Protein AF-A0A1X7TY99-F1 (afdb_monomer)

Radius of gyration: 21.37 Å; Cα contacts (8 Å, |Δi|>4): 308; chains: 1; bounding box: 54×40×66 Å

Foldseek 3Di:
DDWDADPPDDVVVRPDPVRIGDDDDDDVVCCLVPNCCVVCVVVVVVLVCLAPVADDDPVDPDGHHDHDPFDEDAQVVQCSNQNHDRQVPDQQNDLFFRDGLVNQQVDLQLVVTHGCDVVNDVVPGDRGGQYDCCRLQQQHVLLQLVLLLVVVCVVVVLDHLVLLQVLLVPPPDDPVCPVVRADRDDPVNSPDPDSRGNGPCVCVCVSRVVSDDPPDLSVVLSVLSVVLSCLVPPPDDDDLVSLVVSSVSLRVSSVSVCVPRVDGDDVSSVSSSCVSPDD

Sequence (279 aa):
VFYYTLANIAPKLCSKLRAIQLFAIAKTSIILKYVADIVLKKFMEDFEVLEKEGLTLEIVSFVIRGTVVIASGDNLGSTYIGGYKAPSSAFRKCQHCIATADDMNKEFNSHSFIPRTQDTHDHHIRKGLAPDVMHDVLEGVTQYEVKELLKHLIGEKVITVDTLNGTIETFPYCYSDVQDKPTLISQTTLNSSDHSEKQKVRFLPIMIGHKISRSDPHWQNFLLLCTIIDVILAPVLSSSIMISYLAMLIEDHHTEFIKLYFCAITPKFHYMVTLSRMD

Structure (mmCIF, N/CA/C/O backbone):
data_AF-A0A1X7TY99-F1
#
_entry.id   AF-A0A1X7TY99-F1
#
loop_
_atom_site.group_PDB
_atom_site.id
_atom_site.type_symbol
_atom_site.label_atom_id
_atom_site.label_alt_id
_atom_site.label_comp_id
_atom_site.label_asym_id
_atom_site.label_entity_id
_atom_site.label_seq_id
_atom_site.pdbx_PDB_ins_code
_atom_site.Cartn_x
_atom_site.Cartn_y
_atom_site.Cartn_z
_atom_site.occupancy
_atom_site.B_iso_or_equiv
_atom_site.auth_seq_id
_atom_site.auth_comp_id
_atom_site.auth_asym_id
_atom_site.auth_atom_id
_atom_site.pdbx_PDB_model_num
ATOM 1 N N . VAL A 1 1 ? 8.573 -15.261 -8.643 1.00 86.88 1 VAL A N 1
ATOM 2 C CA . VAL A 1 1 ? 8.008 -15.481 -9.997 1.00 86.88 1 VAL A CA 1
ATOM 3 C C . VAL A 1 1 ? 7.861 -14.117 -10.636 1.00 86.88 1 VAL A C 1
ATOM 5 O O . VAL A 1 1 ? 7.599 -13.177 -9.900 1.00 86.88 1 VAL A O 1
ATOM 8 N N . PHE A 1 2 ? 8.073 -14.001 -11.941 1.00 87.56 2 PHE A N 1
ATOM 9 C CA . PHE A 1 2 ? 7.955 -12.743 -12.672 1.00 87.56 2 PHE A CA 1
ATOM 10 C C . PHE A 1 2 ? 6.757 -12.817 -13.612 1.00 87.56 2 PHE A C 1
ATOM 12 O O . PHE A 1 2 ? 6.581 -13.825 -14.303 1.00 87.56 2 PHE A O 1
ATOM 19 N N . TYR A 1 3 ? 5.967 -11.752 -13.645 1.00 90.56 3 TYR A N 1
ATOM 20 C CA . TYR A 1 3 ? 4.786 -11.623 -14.489 1.00 90.56 3 TYR A CA 1
ATOM 21 C C . TYR A 1 3 ? 4.846 -10.322 -15.285 1.00 90.56 3 TYR A C 1
ATOM 23 O O . TYR A 1 3 ? 5.551 -9.393 -14.892 1.00 90.56 3 TYR A O 1
ATOM 31 N N . TYR A 1 4 ? 4.087 -10.247 -16.375 1.00 88.50 4 TYR A N 1
ATOM 32 C CA . TYR A 1 4 ? 3.882 -9.008 -17.120 1.00 88.50 4 TYR A CA 1
ATOM 33 C C . TYR A 1 4 ? 2.427 -8.859 -17.569 1.00 88.50 4 TYR A C 1
ATOM 35 O O . TYR A 1 4 ? 1.709 -9.845 -17.743 1.00 88.50 4 TYR A O 1
ATOM 43 N N . THR A 1 5 ? 2.023 -7.611 -17.795 1.00 89.06 5 THR A N 1
ATOM 44 C CA . THR A 1 5 ? 0.709 -7.237 -18.327 1.00 89.06 5 THR A CA 1
ATOM 45 C C . THR A 1 5 ? 0.906 -6.154 -19.381 1.00 89.06 5 THR A C 1
ATOM 47 O O . THR A 1 5 ? 1.736 -5.262 -19.211 1.00 89.06 5 THR A O 1
ATOM 50 N N . LEU A 1 6 ? 0.138 -6.205 -20.469 1.00 88.19 6 LEU A N 1
ATOM 51 C CA . LEU A 1 6 ? 0.121 -5.133 -21.465 1.00 88.19 6 LEU A CA 1
ATOM 52 C C . LEU A 1 6 ? -0.724 -3.961 -20.953 1.00 88.19 6 LEU A C 1
ATOM 54 O O . LEU A 1 6 ? -1.930 -4.098 -20.757 1.00 88.19 6 LEU A O 1
ATOM 58 N N . ALA A 1 7 ? -0.087 -2.810 -20.733 1.00 83.62 7 ALA A N 1
ATOM 59 C CA . ALA A 1 7 ? -0.727 -1.650 -20.111 1.00 83.62 7 ALA A CA 1
ATOM 60 C C . ALA A 1 7 ? -1.613 -0.828 -21.069 1.00 83.62 7 ALA A C 1
ATOM 62 O O . ALA A 1 7 ? -2.511 -0.126 -20.616 1.00 83.62 7 ALA A O 1
ATOM 63 N N . ASN A 1 8 ? -1.413 -0.926 -22.389 1.00 81.69 8 ASN A N 1
ATOM 64 C CA . ASN A 1 8 ? -2.139 -0.142 -23.401 1.00 81.69 8 ASN A CA 1
ATOM 65 C C . ASN A 1 8 ? -3.515 -0.726 -23.788 1.00 81.69 8 ASN A C 1
ATOM 67 O O . ASN A 1 8 ? -4.027 -0.470 -24.878 1.00 81.69 8 ASN A O 1
ATOM 71 N N . ILE A 1 9 ? -4.113 -1.523 -22.904 1.00 80.56 9 ILE A N 1
ATOM 72 C CA . ILE A 1 9 ? -5.425 -2.146 -23.080 1.00 80.56 9 ILE A CA 1
ATOM 73 C C . ILE A 1 9 ? -6.375 -1.556 -22.028 1.00 80.56 9 ILE A C 1
ATOM 75 O O . ILE A 1 9 ? -5.952 -1.149 -20.950 1.00 80.56 9 ILE A O 1
ATOM 79 N N . ALA A 1 10 ? -7.677 -1.486 -22.332 1.00 77.00 10 ALA A N 1
ATOM 80 C CA . ALA A 1 10 ? -8.674 -0.942 -21.409 1.00 77.00 10 ALA A CA 1
ATOM 81 C C . ALA A 1 10 ? -8.538 -1.553 -19.989 1.00 77.00 10 ALA A C 1
ATOM 83 O O . ALA A 1 10 ? -8.547 -2.784 -19.882 1.00 77.00 10 ALA A O 1
ATOM 84 N N . PRO A 1 11 ? -8.515 -0.751 -18.900 1.00 71.81 11 PRO A N 1
ATOM 85 C CA . PRO A 1 11 ? -8.220 -1.230 -17.539 1.00 71.81 11 PRO A CA 1
ATOM 86 C C . PRO A 1 11 ? -9.074 -2.418 -17.075 1.00 71.81 11 PRO A C 1
ATOM 88 O O . PRO A 1 11 ? -8.579 -3.343 -16.436 1.00 71.81 11 PRO A O 1
ATOM 91 N N . LYS A 1 12 ? -10.349 -2.455 -17.491 1.00 73.62 12 LYS A N 1
ATOM 92 C CA . LYS A 1 12 ? -11.297 -3.560 -17.236 1.00 73.62 12 LYS A CA 1
ATOM 93 C C . LYS A 1 12 ? -10.845 -4.930 -17.768 1.00 73.62 12 LYS A C 1
ATOM 95 O O . LYS A 1 12 ? -11.404 -5.961 -17.395 1.00 73.62 12 LYS A O 1
ATOM 100 N N . LEU A 1 13 ? -9.916 -4.941 -18.720 1.00 72.94 13 LEU A N 1
ATOM 101 C CA . LEU A 1 13 ? -9.333 -6.147 -19.299 1.00 72.94 13 LEU A CA 1
ATOM 102 C C . LEU A 1 13 ? -8.024 -6.512 -18.596 1.00 72.94 13 LEU A C 1
ATOM 104 O O . LEU A 1 13 ? -7.790 -7.702 -18.401 1.00 72.94 13 LEU A O 1
ATOM 108 N N . CYS A 1 14 ? -7.243 -5.516 -18.172 1.00 71.12 14 CYS A N 1
ATOM 109 C CA . CYS A 1 14 ? -5.972 -5.684 -17.465 1.00 71.12 14 CYS A CA 1
ATOM 110 C C . CYS A 1 14 ? -6.140 -6.218 -16.035 1.00 71.12 14 CYS A C 1
ATOM 112 O O . CYS A 1 14 ? -5.263 -6.916 -15.543 1.00 71.12 14 CYS A O 1
ATOM 114 N N . SER A 1 15 ? -7.276 -5.949 -15.382 1.00 69.50 15 SER A N 1
ATOM 115 C CA . SER A 1 15 ? -7.547 -6.392 -14.005 1.00 69.50 15 SER A CA 1
ATOM 116 C C . SER A 1 15 ? -7.888 -7.882 -13.860 1.00 69.50 15 SER A C 1
ATOM 118 O O . SER A 1 15 ? -8.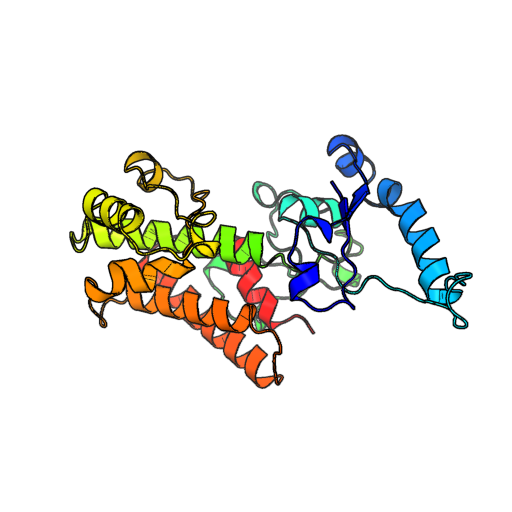057 -8.376 -12.747 1.00 69.50 15 SER A O 1
ATOM 120 N N . LYS A 1 16 ? -8.020 -8.624 -14.966 1.00 77.94 16 LYS A N 1
ATOM 121 C CA . LYS A 1 16 ? -8.340 -10.059 -14.934 1.00 77.94 16 LYS A CA 1
ATOM 122 C C . LYS A 1 16 ? -7.063 -10.890 -14.891 1.00 77.94 16 LYS A C 1
ATOM 124 O O . LYS A 1 16 ? -6.139 -10.615 -15.645 1.00 77.94 16 LYS A O 1
ATOM 129 N N . LEU A 1 17 ? -7.075 -12.004 -14.151 1.00 78.19 17 LEU A N 1
ATOM 130 C CA . LEU A 1 17 ? -5.949 -12.955 -14.091 1.00 78.19 17 LEU A CA 1
ATOM 131 C C . LEU A 1 17 ? -5.436 -13.377 -15.477 1.00 78.19 17 LEU A C 1
ATOM 133 O O . LEU A 1 17 ? -4.238 -13.492 -15.683 1.00 78.19 17 LEU A O 1
ATOM 137 N N . ARG A 1 18 ? -6.333 -13.528 -16.459 1.00 83.25 18 ARG A N 1
ATOM 138 C CA . ARG A 1 18 ? -5.976 -13.874 -17.846 1.00 83.25 18 ARG A CA 1
ATOM 139 C C . ARG A 1 18 ? -5.110 -12.836 -18.571 1.00 83.25 18 ARG A C 1
ATOM 141 O O . ARG A 1 18 ? -4.607 -13.141 -19.644 1.00 83.25 18 ARG A O 1
ATOM 148 N N . ALA A 1 19 ? -5.030 -11.606 -18.066 1.00 84.62 19 ALA A N 1
ATOM 149 C CA . ALA A 1 19 ? -4.199 -10.545 -18.626 1.00 84.62 19 ALA A CA 1
ATOM 150 C C . ALA A 1 19 ? -2.788 -10.525 -18.020 1.00 84.62 19 ALA A C 1
ATOM 152 O O . ALA A 1 19 ? -1.911 -9.877 -18.584 1.00 84.62 19 ALA A O 1
ATOM 153 N N . ILE A 1 20 ? -2.566 -11.270 -16.933 1.00 87.62 20 ILE A N 1
ATOM 154 C CA . ILE A 1 20 ? -1.273 -11.427 -16.271 1.00 87.62 20 ILE A CA 1
ATOM 155 C C . ILE A 1 20 ? -0.589 -12.653 -16.872 1.00 87.62 20 ILE A C 1
ATOM 157 O O . ILE A 1 20 ? -1.044 -13.784 -16.701 1.00 87.62 20 ILE A O 1
ATOM 161 N N . GLN A 1 21 ? 0.501 -12.428 -17.594 1.00 90.19 21 GLN A N 1
ATOM 162 C CA . GLN A 1 21 ? 1.249 -13.486 -18.258 1.00 90.19 21 GLN A CA 1
ATOM 163 C C . GLN A 1 21 ? 2.472 -13.866 -17.433 1.00 90.19 21 GLN A C 1
ATOM 165 O O . GLN A 1 21 ? 3.201 -13.005 -16.936 1.00 90.19 21 GLN A O 1
ATOM 170 N N . LEU A 1 22 ? 2.709 -15.170 -17.294 1.00 90.75 22 LEU A N 1
ATOM 171 C CA . LEU A 1 22 ? 3.932 -15.674 -16.684 1.00 90.75 22 LEU A CA 1
ATOM 172 C C . LEU A 1 22 ? 5.120 -15.324 -17.581 1.00 90.75 22 LEU A C 1
ATOM 174 O O . LEU A 1 22 ? 5.168 -15.732 -18.738 1.00 90.75 22 LEU A O 1
ATOM 178 N N . PHE A 1 23 ? 6.080 -14.595 -17.020 1.00 87.06 23 PHE A N 1
ATOM 179 C CA . PHE A 1 23 ? 7.318 -14.252 -17.702 1.00 87.06 23 PHE A CA 1
ATOM 180 C C . PHE A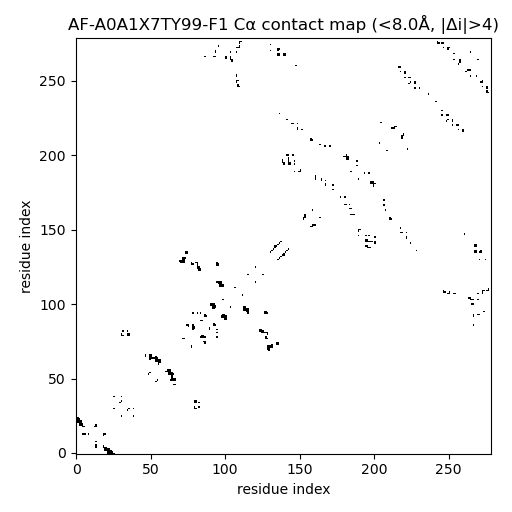 1 23 ? 8.425 -15.267 -17.387 1.00 87.06 23 PHE A C 1
ATOM 182 O O . PHE A 1 23 ? 8.973 -15.903 -18.283 1.00 87.06 23 PHE A O 1
ATOM 189 N N . ALA A 1 24 ? 8.747 -15.438 -16.102 1.00 87.62 24 ALA A N 1
ATOM 190 C CA . ALA A 1 24 ? 9.853 -16.289 -15.676 1.00 87.62 24 ALA A CA 1
ATOM 191 C C . ALA A 1 24 ? 9.650 -16.861 -14.269 1.00 87.62 24 ALA A C 1
ATOM 193 O O . ALA A 1 24 ? 9.040 -16.246 -13.388 1.00 87.62 24 ALA A O 1
ATOM 194 N N . ILE A 1 25 ? 10.238 -18.033 -14.029 1.00 89.50 25 ILE A N 1
ATOM 195 C CA . ILE A 1 25 ? 10.313 -18.661 -12.708 1.00 89.50 25 ILE A CA 1
ATOM 196 C C . ILE A 1 25 ? 11.784 -18.851 -12.355 1.00 89.50 25 ILE A C 1
ATOM 198 O O . ILE A 1 25 ? 12.523 -19.527 -13.062 1.00 89.50 25 ILE A O 1
ATOM 202 N N . ALA A 1 26 ? 12.198 -18.287 -11.224 1.00 87.25 26 ALA A N 1
ATOM 203 C CA . ALA A 1 26 ? 13.524 -18.489 -10.663 1.00 87.25 26 ALA A CA 1
ATOM 204 C C . ALA A 1 26 ? 13.409 -18.832 -9.179 1.00 87.25 26 ALA A C 1
ATOM 206 O O . ALA A 1 26 ? 12.541 -18.313 -8.473 1.00 87.25 26 ALA A O 1
ATOM 207 N N . LYS A 1 27 ? 14.302 -19.704 -8.701 1.00 88.00 27 LYS A N 1
ATOM 208 C CA . LYS A 1 27 ? 14.424 -19.989 -7.269 1.00 88.00 27 LYS A CA 1
ATOM 209 C C . LYS A 1 27 ? 15.011 -18.770 -6.563 1.00 88.00 27 LYS A C 1
ATOM 211 O O . LYS A 1 27 ? 15.988 -18.200 -7.044 1.00 88.00 27 LYS A O 1
ATOM 216 N N . THR A 1 28 ? 14.494 -18.436 -5.383 1.00 84.88 28 THR A N 1
ATOM 217 C CA . THR A 1 28 ? 15.011 -17.332 -4.556 1.00 84.88 28 THR A CA 1
ATOM 218 C C . THR A 1 28 ? 16.512 -17.466 -4.292 1.00 84.88 28 THR A C 1
ATOM 220 O O . THR A 1 28 ? 17.226 -16.474 -4.326 1.00 84.88 28 THR A O 1
ATOM 223 N N . SER A 1 29 ? 17.028 -18.689 -4.130 1.00 86.62 29 SER A N 1
ATOM 224 C CA . SER A 1 29 ? 18.467 -18.936 -3.963 1.00 86.62 29 SER A CA 1
ATOM 225 C C . SER A 1 29 ? 19.317 -18.507 -5.165 1.00 86.62 29 SER A C 1
ATOM 227 O O . SER A 1 29 ? 20.453 -18.082 -4.980 1.00 86.62 29 SER A O 1
ATOM 229 N N . ILE A 1 30 ? 18.780 -18.588 -6.386 1.00 84.88 30 ILE A N 1
ATOM 230 C CA . ILE A 1 30 ? 19.455 -18.117 -7.604 1.00 84.88 30 ILE A CA 1
ATOM 231 C C . ILE A 1 30 ? 19.435 -16.588 -7.638 1.00 84.88 30 ILE A C 1
ATOM 233 O O . ILE A 1 30 ? 20.478 -15.983 -7.867 1.00 84.88 30 ILE A O 1
ATOM 237 N N . ILE A 1 31 ? 18.285 -15.975 -7.337 1.00 82.69 31 ILE A N 1
ATOM 238 C CA . ILE A 1 31 ? 18.135 -14.512 -7.280 1.00 82.69 31 ILE A CA 1
ATOM 239 C C . ILE A 1 31 ? 19.065 -13.902 -6.229 1.00 82.69 31 ILE A C 1
ATOM 241 O O . ILE A 1 31 ? 19.748 -12.932 -6.512 1.00 82.69 31 ILE A O 1
ATOM 245 N N . LEU A 1 32 ? 19.161 -14.491 -5.037 1.00 79.94 32 LEU A N 1
ATOM 246 C CA . LEU A 1 32 ? 20.052 -13.988 -3.988 1.00 79.94 32 LEU A CA 1
ATOM 247 C C . LEU A 1 32 ? 21.538 -14.158 -4.335 1.00 79.94 32 LEU A C 1
ATOM 249 O O . LEU A 1 32 ? 22.359 -13.362 -3.893 1.00 79.94 32 LEU A O 1
ATOM 253 N N . LYS A 1 33 ? 21.895 -15.192 -5.109 1.00 81.25 33 LYS A N 1
ATOM 254 C CA . LYS A 1 33 ? 23.289 -15.477 -5.476 1.00 81.25 33 LYS A CA 1
ATOM 255 C C . LYS A 1 33 ? 23.789 -14.622 -6.639 1.00 81.25 33 LYS A C 1
ATOM 257 O O . LYS A 1 33 ? 24.952 -14.238 -6.648 1.00 81.25 33 LYS A O 1
ATOM 262 N N . TYR A 1 34 ? 22.937 -14.383 -7.629 1.00 76.62 34 TYR A N 1
ATOM 263 C CA . TYR A 1 34 ? 23.321 -13.757 -8.896 1.00 76.62 34 TYR A CA 1
ATOM 264 C C . TYR A 1 34 ? 22.626 -12.418 -9.155 1.00 76.62 34 TYR A C 1
ATOM 266 O O . TYR A 1 34 ? 22.807 -11.842 -10.227 1.00 76.62 34 TYR A O 1
ATOM 274 N N . VAL A 1 35 ? 21.830 -11.941 -8.190 1.00 72.31 35 VAL A N 1
ATOM 275 C CA . VAL A 1 35 ? 20.869 -10.842 -8.364 1.00 72.31 35 VAL A CA 1
ATOM 276 C C . VAL A 1 35 ? 19.848 -11.201 -9.464 1.00 72.31 35 VAL A C 1
ATOM 278 O O . VAL A 1 35 ? 19.926 -12.248 -10.117 1.00 72.31 35 VAL A O 1
ATOM 281 N N . ALA A 1 36 ? 18.819 -10.378 -9.659 1.00 73.25 36 ALA A N 1
ATOM 282 C CA . ALA A 1 36 ? 17.856 -10.578 -10.742 1.00 73.25 36 ALA A CA 1
ATOM 283 C C . ALA A 1 36 ? 18.494 -10.463 -12.145 1.00 73.25 36 ALA A C 1
ATOM 285 O O . ALA A 1 36 ? 17.920 -10.950 -13.115 1.00 73.25 36 ALA A O 1
ATOM 286 N N . ASP A 1 37 ? 19.694 -9.887 -12.250 1.00 75.81 37 ASP A N 1
ATOM 287 C CA . ASP A 1 37 ? 20.375 -9.566 -13.505 1.00 75.81 37 ASP A CA 1
ATOM 288 C C . ASP A 1 37 ? 20.554 -10.768 -14.427 1.00 75.81 37 ASP A C 1
ATOM 290 O O . ASP A 1 37 ? 20.197 -10.683 -15.594 1.00 75.81 37 ASP A O 1
ATOM 294 N N . ILE A 1 38 ? 21.051 -11.907 -13.931 1.00 79.56 38 ILE A N 1
ATOM 295 C CA . ILE A 1 38 ? 21.258 -13.087 -14.790 1.00 79.56 38 ILE A CA 1
ATOM 296 C C . ILE A 1 38 ? 19.925 -13.640 -15.301 1.00 79.56 38 ILE A C 1
ATOM 298 O O . ILE A 1 38 ? 19.831 -14.068 -16.449 1.00 79.56 38 ILE A O 1
ATOM 302 N N . VAL A 1 39 ? 18.891 -13.615 -14.458 1.00 80.25 39 VAL A N 1
ATOM 303 C CA . VAL A 1 39 ? 17.559 -14.127 -14.808 1.00 80.25 39 VAL A CA 1
ATOM 304 C C . VAL A 1 39 ? 16.871 -13.214 -15.822 1.00 80.25 39 VAL A C 1
ATOM 306 O O . VAL A 1 39 ? 16.194 -13.704 -16.721 1.00 80.25 39 VAL A O 1
ATOM 309 N N . LEU A 1 40 ? 17.064 -11.900 -15.698 1.00 83.31 40 LEU A N 1
ATOM 310 C CA . LEU A 1 40 ? 16.424 -10.894 -16.543 1.00 83.31 40 LEU A CA 1
ATOM 311 C C . LEU A 1 40 ? 17.283 -10.469 -17.741 1.00 83.31 40 LEU A C 1
ATOM 313 O O . LEU A 1 40 ? 16.780 -9.772 -18.612 1.00 83.31 40 LEU A O 1
ATOM 317 N N . LYS A 1 41 ? 18.551 -10.886 -17.834 1.00 86.38 41 LYS A N 1
ATOM 318 C CA . LYS A 1 41 ? 19.482 -10.426 -18.879 1.00 86.38 41 LYS A CA 1
ATOM 319 C C . LYS A 1 41 ? 18.914 -10.615 -20.280 1.00 86.38 41 LYS A C 1
ATOM 321 O O . LYS A 1 41 ? 18.783 -9.649 -21.021 1.00 86.38 41 LYS A O 1
ATOM 326 N N . LYS A 1 42 ? 18.537 -11.853 -20.613 1.00 85.12 42 LYS A N 1
ATOM 327 C CA . LYS A 1 42 ? 18.029 -12.191 -21.948 1.00 85.12 42 LYS A CA 1
ATOM 328 C C . LYS A 1 42 ? 16.765 -11.400 -22.296 1.00 85.12 42 LYS A C 1
ATOM 330 O O . LYS A 1 42 ? 16.570 -11.003 -23.434 1.00 85.12 42 LYS A O 1
ATOM 335 N N . PHE A 1 43 ? 15.945 -11.129 -21.290 1.00 84.69 43 PHE A N 1
ATOM 336 C CA . PHE A 1 43 ? 14.741 -10.326 -21.431 1.00 84.69 43 PHE A CA 1
ATOM 337 C C . PHE A 1 43 ? 15.024 -8.856 -21.690 1.00 84.69 43 PHE A C 1
ATOM 339 O O . PHE A 1 43 ? 14.389 -8.274 -22.559 1.00 84.69 43 PHE A O 1
ATOM 346 N N . MET A 1 44 ? 15.982 -8.266 -20.972 1.00 86.56 44 MET A N 1
ATOM 347 C CA . MET A 1 44 ? 16.387 -6.884 -21.219 1.00 86.56 44 MET A CA 1
ATOM 348 C C . MET A 1 44 ? 16.973 -6.723 -22.628 1.00 86.56 44 MET A C 1
ATOM 350 O O . MET A 1 44 ? 16.693 -5.724 -23.278 1.00 86.56 44 MET A O 1
ATOM 354 N N . GLU A 1 45 ? 17.714 -7.722 -23.121 1.00 90.06 45 GLU A N 1
ATOM 355 C CA . GLU A 1 45 ? 18.210 -7.755 -24.506 1.00 90.06 45 GLU A CA 1
ATOM 356 C C . GLU A 1 45 ? 17.056 -7.797 -25.525 1.00 90.06 45 GLU A C 1
ATOM 358 O O . GLU A 1 45 ? 17.054 -7.035 -26.488 1.00 90.06 45 GLU A O 1
ATOM 363 N N . ASP A 1 46 ? 16.047 -8.647 -25.306 1.00 88.94 46 ASP A N 1
ATOM 364 C CA . ASP A 1 46 ? 14.884 -8.731 -26.200 1.00 88.94 46 ASP A CA 1
ATOM 365 C C . ASP A 1 46 ? 14.026 -7.447 -26.148 1.00 88.94 46 ASP A C 1
ATOM 367 O O . ASP A 1 46 ? 13.491 -7.008 -27.170 1.00 88.94 46 ASP A O 1
ATOM 371 N N . PHE A 1 47 ? 13.928 -6.798 -24.981 1.00 88.94 47 PHE A N 1
ATOM 372 C CA . PHE A 1 47 ? 13.261 -5.501 -24.828 1.00 88.94 47 PHE A CA 1
ATOM 373 C C . PHE A 1 47 ? 13.987 -4.380 -25.565 1.00 88.94 47 PHE A C 1
ATOM 375 O O . PHE A 1 47 ? 13.337 -3.539 -26.180 1.00 88.94 47 PHE A O 1
ATOM 382 N N . GLU A 1 48 ? 15.319 -4.383 -25.564 1.00 91.56 48 GLU A N 1
ATOM 383 C CA . GLU A 1 48 ? 16.107 -3.395 -26.299 1.00 91.56 48 GLU A CA 1
ATOM 384 C C . GLU A 1 48 ? 15.817 -3.454 -27.810 1.00 91.56 48 GLU A C 1
ATOM 386 O O . GLU A 1 48 ? 15.677 -2.412 -28.458 1.00 91.56 48 GLU A O 1
ATOM 391 N N . VAL A 1 49 ? 15.630 -4.661 -28.360 1.00 92.69 49 VAL A N 1
ATOM 392 C CA . VAL A 1 49 ? 15.180 -4.859 -29.749 1.00 92.69 49 VAL A CA 1
ATOM 393 C C . VAL A 1 49 ? 13.750 -4.346 -29.934 1.0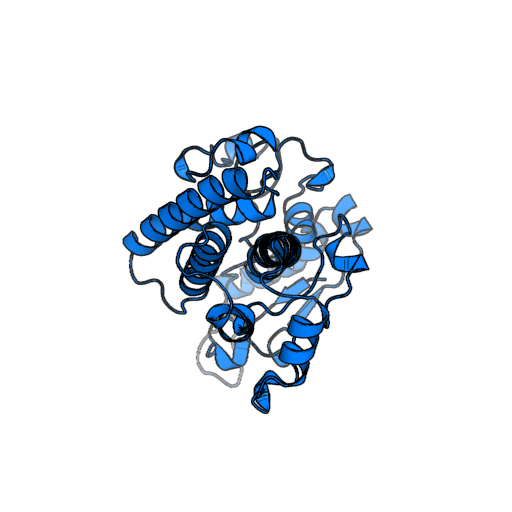0 92.69 49 VAL A C 1
ATOM 395 O O . VAL A 1 49 ? 13.478 -3.602 -30.878 1.00 92.69 49 VAL A O 1
ATOM 398 N N . LEU A 1 50 ? 12.831 -4.683 -29.024 1.00 92.19 50 LEU A N 1
ATOM 399 C CA . LEU A 1 50 ? 11.434 -4.234 -29.086 1.00 92.19 50 LEU A CA 1
ATOM 400 C C . LEU A 1 50 ? 11.289 -2.699 -29.022 1.00 92.19 50 LEU A C 1
ATOM 402 O O . LEU A 1 50 ? 10.404 -2.136 -29.671 1.00 92.19 50 LEU A O 1
ATOM 406 N N . GLU A 1 51 ? 12.151 -2.017 -28.268 1.00 93.00 51 GLU A N 1
ATOM 407 C CA . GLU A 1 51 ? 12.167 -0.556 -28.137 1.00 93.00 51 GLU A CA 1
ATOM 408 C C . GLU A 1 51 ? 12.773 0.131 -29.371 1.00 93.00 51 GLU A C 1
ATOM 410 O O . GLU A 1 51 ? 12.210 1.102 -29.901 1.00 93.00 51 GLU A O 1
ATOM 415 N N . LYS A 1 52 ? 13.925 -0.363 -29.845 1.00 92.94 52 LYS A N 1
ATOM 416 C CA . LYS A 1 52 ? 14.714 0.285 -30.906 1.00 92.94 52 LYS A CA 1
ATOM 417 C C . LYS A 1 52 ? 14.262 -0.091 -32.309 1.00 92.94 52 LYS A C 1
ATOM 419 O O . LYS A 1 52 ? 14.113 0.796 -33.155 1.00 92.94 52 LYS A O 1
ATOM 424 N N . GLU A 1 53 ? 14.056 -1.377 -32.552 1.00 93.38 53 GLU A N 1
ATOM 425 C CA . GLU A 1 53 ? 13.722 -1.933 -33.865 1.00 93.38 53 GLU A CA 1
ATOM 426 C C . GLU A 1 53 ? 12.209 -2.138 -33.989 1.00 93.38 53 GLU A C 1
ATOM 428 O O . GLU A 1 53 ? 11.599 -1.670 -34.953 1.00 93.38 53 GLU A O 1
ATOM 433 N N . GLY A 1 54 ? 11.591 -2.724 -32.960 1.00 90.94 54 GLY A N 1
ATOM 434 C CA . GLY A 1 54 ? 10.181 -3.107 -32.945 1.00 90.94 54 GLY A CA 1
ATOM 435 C C . GLY A 1 54 ? 9.905 -4.441 -33.647 1.00 90.94 54 GLY A C 1
ATOM 436 O O . GLY A 1 54 ? 10.798 -5.102 -34.168 1.00 90.94 54 GLY A O 1
ATOM 437 N N . LEU A 1 55 ? 8.640 -4.856 -33.649 1.00 89.75 55 LEU A N 1
ATOM 438 C CA . LEU A 1 55 ? 8.158 -6.100 -34.244 1.00 89.75 55 LEU A CA 1
ATOM 439 C C . LEU A 1 55 ? 7.234 -5.806 -35.424 1.00 89.75 55 LEU A C 1
ATOM 441 O O . LEU A 1 55 ? 6.291 -5.020 -35.309 1.00 89.75 55 LEU A O 1
ATOM 445 N N . THR A 1 56 ? 7.470 -6.484 -36.546 1.00 88.75 56 THR A N 1
ATOM 446 C CA . THR A 1 56 ? 6.539 -6.504 -37.681 1.00 88.75 56 THR A CA 1
ATOM 447 C C . THR A 1 56 ? 5.689 -7.762 -37.575 1.00 88.75 56 THR A C 1
ATOM 449 O O . THR A 1 56 ? 6.227 -8.866 -37.560 1.00 88.75 56 THR A O 1
ATOM 452 N N . LEU A 1 57 ? 4.371 -7.606 -37.479 1.00 86.94 57 LEU A N 1
ATOM 453 C CA . LEU A 1 57 ? 3.442 -8.735 -37.499 1.00 86.94 57 LEU A CA 1
ATOM 454 C C . LEU A 1 57 ? 2.802 -8.827 -38.881 1.00 86.94 57 LEU A C 1
ATOM 456 O O . LEU A 1 57 ? 2.410 -7.810 -39.438 1.00 86.94 57 LEU A O 1
ATOM 460 N N . GLU A 1 58 ? 2.600 -10.038 -39.393 1.00 86.06 58 GLU A N 1
ATOM 461 C CA . GLU A 1 58 ? 1.976 -10.262 -40.711 1.00 86.06 58 GLU A CA 1
ATOM 462 C C . GLU A 1 58 ? 0.556 -9.674 -40.826 1.00 86.06 58 GLU A C 1
ATOM 464 O O . GLU A 1 58 ? 0.057 -9.419 -41.917 1.00 86.06 58 GLU A O 1
ATOM 469 N N . ILE A 1 59 ? -0.094 -9.448 -39.683 1.00 88.44 59 ILE A N 1
ATOM 470 C CA . ILE A 1 59 ? -1.498 -9.043 -39.563 1.00 88.44 59 ILE A CA 1
ATOM 471 C C . ILE A 1 59 ? -1.670 -7.514 -39.534 1.00 88.44 59 ILE A C 1
ATOM 473 O O . ILE A 1 59 ? -2.791 -7.021 -39.658 1.00 88.44 59 ILE A O 1
ATOM 477 N N . VAL A 1 60 ? -0.591 -6.745 -39.343 1.00 82.69 60 VAL A N 1
ATOM 478 C CA . VAL A 1 60 ? -0.644 -5.275 -39.295 1.00 82.69 60 VAL A CA 1
ATOM 479 C C . VAL A 1 60 ? 0.440 -4.650 -40.166 1.00 82.69 60 VAL A C 1
ATOM 481 O O . VAL A 1 60 ? 1.572 -5.107 -40.215 1.00 82.69 60 VAL A O 1
ATOM 484 N N . SER A 1 61 ? 0.106 -3.550 -40.840 1.00 85.81 61 SER A N 1
ATOM 485 C CA . SER A 1 61 ? 1.016 -2.859 -41.763 1.00 85.81 61 SER A CA 1
ATOM 486 C C . SER A 1 61 ? 1.998 -1.899 -41.079 1.00 85.81 61 SER A C 1
ATOM 488 O O . SER A 1 61 ? 2.651 -1.112 -41.761 1.00 85.81 61 SER A O 1
ATOM 490 N N . PHE A 1 62 ? 2.066 -1.892 -39.745 1.00 87.00 62 PHE A N 1
ATOM 491 C CA . PHE A 1 62 ? 2.913 -0.985 -38.972 1.00 87.00 62 PHE A CA 1
ATOM 492 C C . PHE A 1 62 ? 3.792 -1.750 -37.981 1.00 87.00 62 PHE A C 1
ATOM 494 O O . PHE A 1 62 ? 3.423 -2.815 -37.489 1.00 87.00 62 PHE A O 1
ATOM 501 N N . VAL A 1 63 ? 4.959 -1.176 -37.681 1.00 90.19 63 VAL A N 1
ATOM 502 C CA . VAL A 1 63 ? 5.906 -1.721 -36.703 1.00 90.19 63 VAL A CA 1
ATOM 503 C C . VAL A 1 63 ? 5.404 -1.432 -35.293 1.00 90.19 63 VAL A C 1
ATOM 505 O O . VAL A 1 63 ? 5.125 -0.282 -34.946 1.00 90.19 63 VAL A O 1
ATOM 508 N N . ILE A 1 64 ? 5.315 -2.472 -34.469 1.00 90.25 64 ILE A N 1
ATOM 509 C CA . ILE A 1 64 ? 4.921 -2.370 -33.066 1.00 90.25 64 ILE A CA 1
ATOM 510 C C . ILE A 1 64 ? 6.171 -2.210 -32.212 1.00 90.25 64 ILE A C 1
ATOM 512 O O . ILE A 1 64 ? 7.091 -3.016 -32.287 1.00 90.25 64 ILE A O 1
ATOM 516 N N . ARG A 1 65 ? 6.178 -1.195 -31.354 1.00 91.44 65 ARG A N 1
ATOM 517 C CA . ARG A 1 65 ? 7.207 -1.002 -30.330 1.00 91.44 65 ARG A CA 1
ATOM 518 C C . ARG A 1 65 ? 6.579 -1.108 -28.954 1.00 91.44 65 ARG A C 1
ATOM 520 O O . ARG A 1 65 ? 5.384 -0.865 -28.786 1.00 91.44 65 ARG A O 1
ATOM 527 N N . GLY A 1 66 ? 7.391 -1.460 -27.974 1.00 89.31 66 GLY A N 1
ATOM 528 C CA . GLY A 1 66 ? 6.976 -1.586 -26.586 1.00 89.31 66 GLY A CA 1
ATOM 529 C C . GLY A 1 66 ? 8.138 -1.272 -25.665 1.00 89.31 66 GLY A C 1
ATOM 530 O O . GLY A 1 66 ? 9.286 -1.427 -26.051 1.00 89.31 66 GLY A O 1
ATOM 531 N N . THR A 1 67 ? 7.818 -0.820 -24.461 1.00 89.00 67 THR A N 1
ATOM 532 C CA . THR A 1 67 ? 8.778 -0.513 -23.400 1.00 89.00 67 THR A CA 1
ATOM 533 C C . THR A 1 67 ? 8.181 -0.930 -22.059 1.00 89.00 67 THR A C 1
ATOM 535 O O . THR A 1 67 ? 6.966 -1.140 -21.947 1.00 89.00 67 THR A O 1
ATOM 538 N N . VAL A 1 68 ? 9.024 -1.067 -21.038 1.00 86.69 68 VAL A N 1
ATOM 539 C CA . VAL A 1 68 ? 8.572 -1.287 -19.663 1.00 86.69 68 VAL A CA 1
ATOM 540 C C . VAL A 1 68 ? 8.196 0.058 -19.054 1.00 86.69 68 VAL A C 1
ATOM 542 O O . VAL A 1 68 ? 9.054 0.888 -18.782 1.00 86.69 68 VAL A O 1
ATOM 545 N N . VAL A 1 69 ? 6.901 0.260 -18.812 1.00 85.06 69 VAL A N 1
ATOM 546 C CA . VAL A 1 69 ? 6.400 1.505 -18.206 1.00 85.06 69 VAL A CA 1
ATOM 547 C C . VAL A 1 69 ? 6.581 1.489 -16.686 1.00 85.06 69 VAL A C 1
ATOM 549 O O . VAL A 1 69 ? 7.004 2.481 -16.106 1.00 85.06 69 VAL A O 1
ATOM 552 N N . ILE A 1 70 ? 6.278 0.360 -16.035 1.00 84.06 70 ILE A N 1
ATOM 553 C CA . ILE A 1 70 ? 6.394 0.184 -14.581 1.00 84.06 70 ILE A CA 1
ATOM 554 C C . ILE A 1 70 ? 6.888 -1.234 -14.287 1.00 84.06 70 ILE A C 1
ATOM 556 O O . ILE A 1 70 ? 6.410 -2.204 -14.877 1.00 84.06 70 ILE A O 1
ATOM 560 N N . ALA A 1 71 ? 7.800 -1.346 -13.325 1.00 85.06 71 ALA A N 1
ATOM 561 C CA . ALA A 1 71 ? 8.125 -2.592 -12.648 1.00 85.06 71 ALA A CA 1
ATOM 562 C C . ALA A 1 71 ? 7.807 -2.431 -11.157 1.00 85.06 71 ALA A C 1
ATOM 564 O O . ALA A 1 71 ? 8.232 -1.462 -10.528 1.00 85.06 71 ALA A O 1
ATOM 565 N N . SER A 1 72 ? 7.048 -3.377 -10.613 1.00 86.06 72 SER A N 1
ATOM 566 C CA . SER A 1 72 ? 6.626 -3.412 -9.214 1.00 86.06 72 SER A CA 1
ATOM 567 C C . SER A 1 72 ? 6.680 -4.851 -8.708 1.00 86.06 72 SER A C 1
ATOM 569 O O . SER A 1 72 ? 6.694 -5.803 -9.496 1.00 86.06 72 SER A O 1
ATOM 571 N N . GLY A 1 73 ? 6.751 -5.007 -7.396 1.00 85.25 73 GLY A N 1
ATOM 572 C CA . GLY A 1 73 ? 6.741 -6.296 -6.734 1.00 85.25 73 GLY A CA 1
ATOM 573 C C . GLY A 1 73 ? 6.466 -6.136 -5.250 1.00 85.25 73 GLY A C 1
ATOM 574 O O . GLY A 1 73 ? 6.637 -5.053 -4.685 1.00 85.25 73 GLY A O 1
ATOM 575 N N . ASP A 1 74 ? 6.106 -7.244 -4.612 1.00 84.88 74 ASP A N 1
ATOM 576 C CA . ASP A 1 74 ? 5.957 -7.300 -3.165 1.00 84.88 74 ASP A CA 1
ATOM 577 C C . ASP A 1 74 ? 7.249 -6.872 -2.442 1.00 84.88 74 ASP A C 1
ATOM 579 O O . ASP A 1 74 ? 8.340 -6.805 -3.018 1.00 84.88 74 ASP A O 1
ATOM 583 N N . ASN A 1 75 ? 7.144 -6.597 -1.142 1.00 79.31 75 ASN A N 1
ATOM 584 C CA . ASN A 1 75 ? 8.258 -6.044 -0.367 1.00 79.31 75 ASN A CA 1
ATOM 585 C C . ASN A 1 75 ? 9.556 -6.845 -0.491 1.00 79.31 75 ASN A C 1
ATOM 587 O O . ASN A 1 75 ? 10.635 -6.259 -0.602 1.00 79.31 75 ASN A O 1
ATOM 591 N N . LEU A 1 76 ? 9.473 -8.177 -0.482 1.00 82.69 76 LEU A N 1
ATOM 592 C CA . LEU A 1 76 ? 10.651 -9.031 -0.619 1.00 82.69 76 LEU A CA 1
ATOM 593 C C . LEU A 1 76 ? 11.145 -9.093 -2.065 1.00 82.69 76 LEU A C 1
ATOM 595 O O . LEU A 1 76 ? 12.350 -8.977 -2.284 1.00 82.69 76 LEU A O 1
ATOM 599 N N . GLY A 1 77 ? 10.254 -9.229 -3.047 1.00 82.88 77 GLY A N 1
ATOM 600 C CA . GLY A 1 77 ? 10.598 -9.238 -4.465 1.00 82.88 77 GLY A CA 1
ATOM 601 C C . GLY A 1 77 ? 11.295 -7.954 -4.897 1.00 82.88 77 GLY A C 1
ATOM 602 O O . GLY A 1 77 ? 12.381 -8.020 -5.475 1.00 82.88 77 GLY A O 1
ATOM 603 N N . SER A 1 78 ? 10.737 -6.798 -4.539 1.00 82.75 78 SER A N 1
ATOM 604 C CA . SER A 1 78 ? 11.320 -5.477 -4.813 1.00 82.75 78 SER A CA 1
ATOM 605 C C . SER A 1 78 ? 12.682 -5.299 -4.147 1.00 82.75 78 SER A C 1
ATOM 607 O O . SER A 1 78 ? 13.645 -4.890 -4.797 1.00 82.75 78 SER A O 1
ATOM 609 N N . THR A 1 79 ? 12.805 -5.725 -2.886 1.00 80.75 79 THR A N 1
ATOM 610 C CA . THR A 1 79 ? 14.079 -5.735 -2.153 1.00 80.75 79 THR A CA 1
ATOM 611 C C . THR A 1 79 ? 15.129 -6.587 -2.871 1.00 80.75 79 THR A C 1
ATOM 613 O O . THR A 1 79 ? 16.246 -6.127 -3.092 1.00 80.75 79 THR A O 1
ATOM 616 N N . TYR A 1 80 ? 14.791 -7.820 -3.260 1.00 80.75 80 TYR A N 1
ATOM 617 C CA . TYR A 1 80 ? 15.736 -8.748 -3.889 1.00 80.75 80 TYR A CA 1
ATOM 618 C C . TYR A 1 80 ? 16.143 -8.319 -5.296 1.00 80.75 80 TYR A C 1
ATOM 620 O O . TYR A 1 80 ? 17.309 -8.465 -5.660 1.00 80.75 80 TYR A O 1
ATOM 628 N N . ILE A 1 81 ? 15.212 -7.764 -6.076 1.00 79.44 81 ILE A N 1
ATOM 629 C CA . ILE A 1 81 ? 15.510 -7.194 -7.397 1.00 79.44 81 ILE A CA 1
ATOM 630 C C . ILE A 1 81 ? 16.427 -5.975 -7.253 1.00 79.44 81 ILE A C 1
ATOM 632 O O . ILE A 1 81 ? 17.389 -5.841 -8.006 1.00 79.44 81 ILE A O 1
ATOM 636 N N . GLY A 1 82 ? 16.179 -5.131 -6.250 1.00 76.25 82 GLY A N 1
ATOM 637 C CA . GLY A 1 82 ? 17.027 -3.988 -5.913 1.00 76.25 82 GLY A CA 1
ATOM 638 C C . GLY A 1 82 ? 18.325 -4.347 -5.180 1.00 76.25 82 GLY A C 1
ATOM 639 O O . GLY A 1 82 ? 19.084 -3.447 -4.849 1.00 76.25 82 GLY A O 1
ATOM 640 N N . GLY A 1 83 ? 18.590 -5.631 -4.902 1.00 76.69 83 GLY A N 1
ATOM 641 C CA . GLY A 1 83 ? 19.781 -6.099 -4.180 1.00 76.69 83 GLY A CA 1
ATOM 642 C C . GLY A 1 83 ? 19.846 -5.711 -2.696 1.00 76.69 83 GLY A C 1
ATOM 643 O O . GLY A 1 83 ? 20.881 -5.874 -2.051 1.00 76.69 83 GLY A O 1
ATOM 644 N N . TYR A 1 84 ? 18.752 -5.216 -2.127 1.00 78.62 84 TYR A N 1
ATOM 645 C CA . TYR A 1 84 ? 18.683 -4.794 -0.735 1.00 78.62 84 TYR A CA 1
ATOM 646 C C . TYR A 1 84 ? 18.616 -5.993 0.230 1.00 78.62 84 TYR A C 1
ATOM 648 O O . TYR A 1 84 ? 18.260 -7.119 -0.124 1.00 78.62 84 TYR A O 1
ATOM 656 N N . LYS A 1 85 ? 18.942 -5.749 1.506 1.00 81.38 85 LYS A N 1
ATOM 657 C CA . LYS A 1 85 ? 18.660 -6.705 2.590 1.00 81.38 85 LYS A CA 1
ATOM 658 C C . LYS A 1 85 ? 17.163 -6.718 2.884 1.00 81.38 85 LYS A C 1
ATOM 660 O O . LYS A 1 85 ? 16.525 -5.673 2.828 1.00 81.38 85 LYS A O 1
ATOM 665 N N . ALA A 1 86 ? 16.639 -7.874 3.297 1.00 80.44 86 ALA A N 1
ATOM 666 C CA . ALA A 1 86 ? 15.259 -7.990 3.766 1.00 80.44 86 ALA A CA 1
ATOM 667 C C . ALA A 1 86 ? 14.929 -6.899 4.812 1.00 80.44 86 ALA A C 1
ATOM 669 O O . ALA A 1 86 ? 15.766 -6.644 5.689 1.00 80.44 86 ALA A O 1
ATOM 670 N N . PRO A 1 87 ? 13.726 -6.288 4.777 1.00 77.88 87 PRO A N 1
ATOM 671 C CA . PRO A 1 87 ? 13.380 -5.165 5.653 1.00 77.88 87 PRO A CA 1
ATOM 672 C C . PRO A 1 87 ? 13.578 -5.448 7.146 1.00 77.88 87 PRO A C 1
ATOM 674 O O . PRO A 1 87 ? 13.976 -4.561 7.899 1.00 77.88 87 PRO A O 1
ATOM 677 N N . SER A 1 88 ? 13.367 -6.690 7.589 1.00 78.88 88 SER A N 1
ATOM 678 C CA . SER A 1 88 ? 13.594 -7.10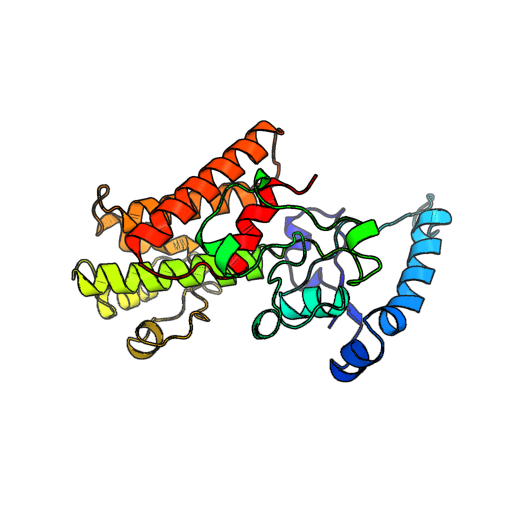5 8.979 1.00 78.88 88 SER A CA 1
ATOM 679 C C . SER A 1 88 ? 15.052 -6.927 9.421 1.00 78.88 88 SER A C 1
ATOM 681 O O . SER A 1 88 ? 15.299 -6.482 10.539 1.00 78.88 88 SER A O 1
ATOM 683 N N . SER A 1 89 ? 16.017 -7.182 8.536 1.00 82.62 89 SER A N 1
ATOM 684 C CA . SER A 1 89 ? 17.459 -7.149 8.827 1.00 82.62 89 SER A CA 1
ATOM 685 C C . SER A 1 89 ? 18.169 -5.879 8.343 1.00 82.62 89 SER A C 1
ATOM 687 O O . SER A 1 89 ? 19.358 -5.698 8.609 1.00 82.62 89 SER A O 1
ATOM 689 N N . ALA A 1 90 ? 17.484 -5.009 7.600 1.00 85.38 90 ALA A N 1
ATOM 690 C CA . ALA A 1 90 ? 18.064 -3.780 7.069 1.00 85.38 90 ALA A CA 1
ATOM 691 C C . ALA A 1 90 ? 18.080 -2.655 8.120 1.00 85.38 90 ALA A C 1
ATOM 693 O O . ALA A 1 90 ? 17.115 -2.485 8.863 1.00 85.38 90 ALA A O 1
ATOM 694 N N . PHE A 1 91 ? 19.155 -1.860 8.172 1.00 86.75 91 PHE A N 1
ATOM 695 C CA . PHE A 1 91 ? 19.195 -0.639 8.993 1.00 86.75 91 PHE A CA 1
ATOM 696 C C . PHE A 1 91 ? 18.365 0.482 8.355 1.00 86.75 91 PHE A C 1
ATOM 698 O O . PHE A 1 91 ? 17.508 1.081 9.001 1.00 86.75 91 PHE A O 1
ATOM 705 N N . ARG A 1 92 ? 18.579 0.712 7.053 1.00 88.25 92 ARG A N 1
ATOM 706 C CA . ARG A 1 92 ? 17.732 1.575 6.226 1.00 88.25 92 ARG A CA 1
ATOM 707 C C . ARG A 1 92 ? 16.581 0.740 5.686 1.00 88.25 92 ARG A C 1
ATOM 709 O O . ARG A 1 92 ? 16.828 -0.224 4.964 1.00 88.25 92 ARG A O 1
ATOM 716 N N . LYS A 1 93 ? 15.353 1.067 6.083 1.00 87.19 93 LYS A N 1
ATOM 717 C CA . LYS A 1 93 ? 14.175 0.220 5.834 1.00 87.19 93 LYS A CA 1
ATOM 718 C C . LYS A 1 93 ? 13.537 0.469 4.466 1.00 87.19 93 LYS A C 1
ATOM 720 O O . LYS A 1 93 ? 12.861 -0.417 3.963 1.00 87.19 93 LYS A O 1
ATOM 725 N N . CYS A 1 94 ? 13.763 1.646 3.881 1.00 86.44 94 CYS A N 1
ATOM 726 C CA . CYS A 1 94 ? 13.166 2.062 2.614 1.00 86.44 94 CYS A CA 1
ATOM 727 C C . CYS A 1 94 ? 14.123 1.867 1.428 1.00 86.44 94 CYS A C 1
ATOM 729 O O . CYS A 1 94 ? 15.328 2.127 1.530 1.00 86.44 94 CYS A O 1
ATOM 731 N N . GLN A 1 95 ? 13.566 1.469 0.283 1.00 82.25 95 GLN A N 1
ATOM 732 C CA . GLN A 1 95 ? 14.269 1.363 -1.002 1.00 82.25 95 GLN A CA 1
ATOM 733 C C . GLN A 1 95 ? 14.301 2.677 -1.810 1.00 82.25 95 GLN A C 1
ATOM 735 O O . GLN A 1 95 ? 15.022 2.765 -2.798 1.00 82.25 95 GLN A O 1
ATOM 740 N N . HIS A 1 96 ? 13.554 3.705 -1.392 1.00 82.50 96 HIS A N 1
ATOM 741 C CA . HIS A 1 96 ? 13.472 5.007 -2.076 1.00 82.50 96 HIS A CA 1
ATOM 742 C C . HIS A 1 96 ? 14.246 6.119 -1.353 1.00 82.50 96 HIS A C 1
ATOM 744 O O . HIS A 1 96 ? 14.736 7.054 -1.984 1.00 82.50 96 HIS A O 1
ATOM 750 N N . CYS A 1 97 ? 14.411 6.007 -0.035 1.00 87.19 97 CYS A N 1
ATOM 751 C CA . CYS A 1 97 ? 15.104 6.991 0.794 1.00 87.19 97 CYS A CA 1
ATOM 752 C C . CYS A 1 97 ? 16.054 6.313 1.793 1.00 87.19 97 CYS A C 1
ATOM 754 O O . CYS A 1 97 ? 16.087 5.084 1.920 1.00 87.19 97 CYS A O 1
ATOM 756 N N . ILE A 1 98 ? 16.831 7.116 2.518 1.00 88.31 98 ILE A N 1
ATOM 757 C CA . ILE A 1 98 ? 17.758 6.634 3.553 1.00 88.31 98 ILE A CA 1
ATOM 758 C C . ILE A 1 98 ? 17.134 6.596 4.959 1.00 88.31 98 ILE A C 1
ATOM 760 O O . ILE A 1 98 ? 17.862 6.653 5.943 1.00 88.31 98 ILE A O 1
ATOM 764 N N . ALA A 1 99 ? 15.812 6.478 5.092 1.00 90.31 99 ALA A N 1
ATOM 765 C CA . ALA A 1 99 ? 15.151 6.417 6.398 1.00 90.31 99 ALA A CA 1
ATOM 766 C C . ALA A 1 99 ? 15.479 5.127 7.178 1.00 90.31 99 ALA A C 1
ATOM 768 O O . ALA A 1 99 ? 15.469 4.011 6.636 1.00 90.31 99 ALA A O 1
ATOM 769 N N . THR A 1 100 ? 15.759 5.282 8.470 1.00 92.62 100 THR A N 1
ATOM 770 C CA . THR A 1 100 ? 15.735 4.215 9.480 1.00 92.62 100 THR A CA 1
ATOM 771 C C . THR A 1 100 ? 14.316 3.976 9.992 1.00 92.62 100 THR A C 1
ATOM 773 O O . THR A 1 100 ? 13.401 4.738 9.704 1.00 92.62 100 THR A O 1
ATOM 776 N N . ALA A 1 101 ? 14.138 2.931 10.804 1.00 91.12 101 ALA A N 1
ATOM 777 C CA . ALA A 1 101 ? 12.887 2.737 11.533 1.00 91.12 101 ALA A CA 1
ATOM 778 C C . ALA A 1 101 ? 12.566 3.908 12.483 1.00 91.12 101 ALA A C 1
ATOM 780 O O . ALA A 1 101 ? 11.398 4.226 12.653 1.00 91.12 101 ALA A O 1
ATOM 781 N N . ASP A 1 102 ? 13.572 4.557 13.076 1.00 92.75 102 ASP A N 1
ATOM 782 C CA . ASP A 1 102 ? 13.359 5.694 13.981 1.00 92.75 102 ASP A CA 1
ATOM 783 C C . ASP A 1 102 ? 12.874 6.933 13.217 1.00 92.75 102 ASP A C 1
ATOM 785 O O . ASP A 1 102 ? 11.877 7.537 13.604 1.00 92.75 102 ASP A O 1
ATOM 789 N N . ASP A 1 103 ? 13.500 7.235 12.073 1.00 93.94 103 ASP A N 1
ATOM 790 C CA . ASP A 1 103 ? 13.081 8.339 11.197 1.00 93.94 103 ASP A CA 1
ATOM 791 C C . ASP A 1 103 ? 11.613 8.165 10.766 1.00 93.94 103 ASP A C 1
ATOM 793 O O . ASP A 1 103 ? 10.815 9.093 10.856 1.00 93.94 103 ASP A O 1
ATOM 797 N N . MET A 1 104 ? 11.235 6.940 10.372 1.00 93.00 104 MET A N 1
ATOM 798 C CA . MET A 1 104 ? 9.868 6.601 9.951 1.00 93.00 104 MET A CA 1
ATOM 799 C C . MET A 1 104 ? 8.817 6.758 11.050 1.00 93.00 104 MET A C 1
ATOM 801 O O . MET A 1 104 ? 7.641 6.837 10.728 1.00 93.00 104 MET A O 1
ATOM 805 N N . ASN A 1 105 ? 9.204 6.746 12.326 1.00 92.75 105 ASN A N 1
ATOM 806 C CA . ASN A 1 105 ? 8.272 6.900 13.445 1.00 92.75 105 ASN A CA 1
ATOM 807 C C . ASN A 1 105 ? 8.155 8.353 13.928 1.00 92.75 105 ASN A C 1
ATOM 809 O O . ASN A 1 105 ? 7.327 8.634 14.792 1.00 92.75 105 ASN A O 1
ATOM 813 N N . LYS A 1 106 ? 8.984 9.263 13.407 1.00 92.44 106 LYS A N 1
ATOM 814 C CA . LYS A 1 1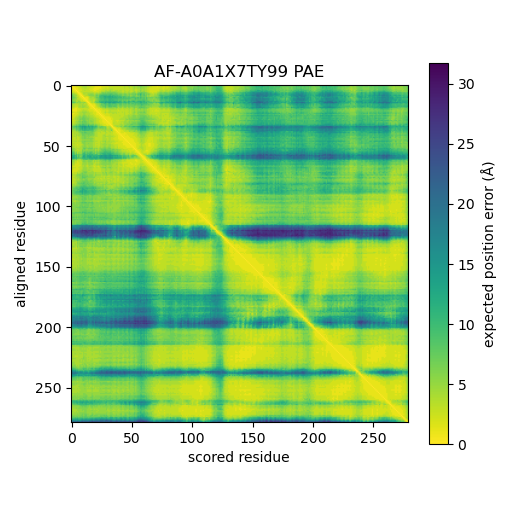06 ? 9.056 10.665 13.850 1.00 92.44 106 LYS A CA 1
ATOM 815 C C . LYS A 1 106 ? 8.650 11.666 12.781 1.00 92.44 106 LYS A C 1
ATOM 817 O O . LYS A 1 106 ? 8.312 12.791 13.123 1.00 92.44 106 LYS A O 1
ATOM 822 N N . GLU A 1 107 ? 8.727 11.270 11.519 1.00 94.06 107 GLU A N 1
ATOM 823 C CA . GLU A 1 107 ? 8.503 12.141 10.378 1.00 94.06 107 GLU A CA 1
ATOM 824 C C . GLU A 1 107 ? 7.589 11.453 9.361 1.00 94.06 107 GLU A C 1
ATOM 826 O O . GLU A 1 107 ? 7.766 10.272 9.044 1.00 94.06 107 GLU A O 1
ATOM 831 N N . PHE A 1 108 ? 6.623 12.202 8.836 1.00 94.19 108 PHE A N 1
ATOM 832 C CA . PHE A 1 108 ? 5.639 11.728 7.854 1.00 94.19 108 PHE A CA 1
ATOM 833 C C . PHE A 1 108 ? 5.554 12.643 6.639 1.00 94.19 108 PHE A C 1
ATOM 835 O O . PHE A 1 108 ? 4.962 12.257 5.630 1.00 94.19 108 PHE A O 1
ATOM 842 N N . ASN A 1 109 ? 6.198 13.811 6.686 1.00 91.00 109 ASN A N 1
ATOM 843 C CA . ASN A 1 109 ? 6.337 14.643 5.518 1.00 91.00 109 ASN A CA 1
ATOM 844 C C . ASN A 1 109 ? 7.321 13.996 4.549 1.00 91.00 109 ASN A C 1
ATOM 846 O O . ASN A 1 109 ? 8.498 13.764 4.844 1.00 91.00 109 ASN A O 1
ATOM 850 N N . SER A 1 110 ? 6.838 13.728 3.342 1.00 86.56 110 SER A N 1
ATOM 851 C CA . SER A 1 110 ? 7.641 13.058 2.334 1.00 86.56 110 SER A CA 1
ATOM 852 C C . SER A 1 110 ? 8.921 13.828 2.004 1.00 86.56 110 SER A C 1
ATOM 854 O O . SER A 1 110 ? 9.947 13.181 1.796 1.00 86.56 110 SER A O 1
ATOM 856 N N . HIS A 1 111 ? 8.914 15.166 2.013 1.00 87.88 111 HIS A N 1
ATOM 857 C CA . HIS A 1 111 ? 10.050 16.023 1.644 1.00 87.88 111 HIS A CA 1
ATOM 858 C C . HIS A 1 111 ? 11.180 16.032 2.676 1.00 87.88 111 HIS A C 1
ATOM 860 O O . HIS A 1 111 ? 12.323 16.302 2.308 1.00 87.88 111 HIS A O 1
ATOM 866 N N . SER A 1 112 ? 10.897 15.671 3.928 1.00 90.19 112 SER A N 1
ATOM 867 C CA . SER A 1 112 ? 11.903 15.570 4.991 1.00 90.19 112 SER A CA 1
ATOM 868 C C . SER A 1 112 ? 12.865 14.394 4.797 1.00 90.19 112 SER A C 1
ATOM 870 O O . SER A 1 112 ? 13.949 14.358 5.380 1.00 90.19 112 SER A O 1
ATOM 872 N N . PHE A 1 113 ? 12.506 13.422 3.953 1.00 89.56 113 PHE A N 1
ATOM 873 C CA . PHE A 1 113 ? 13.349 12.265 3.681 1.00 89.56 113 PHE A CA 1
ATOM 874 C C . PHE A 1 113 ? 14.356 12.530 2.564 1.00 89.56 113 PHE A C 1
ATOM 876 O O . PHE A 1 113 ? 14.028 13.039 1.492 1.00 89.56 113 PHE A O 1
ATOM 883 N N . ILE A 1 114 ? 15.597 12.100 2.783 1.00 88.56 114 ILE A N 1
ATOM 884 C CA . ILE A 1 114 ? 16.651 12.198 1.773 1.00 88.56 114 ILE A CA 1
ATOM 885 C C . ILE A 1 114 ? 16.495 11.026 0.786 1.00 88.56 114 ILE A C 1
ATOM 887 O O . ILE A 1 114 ? 16.603 9.862 1.205 1.00 88.56 114 ILE A O 1
ATOM 891 N N . PRO A 1 115 ? 16.225 11.293 -0.508 1.00 84.94 115 PRO A N 1
ATOM 892 C CA . PRO A 1 115 ? 16.097 10.247 -1.513 1.00 84.94 115 PRO A CA 1
ATOM 893 C C . PRO A 1 115 ? 17.447 9.572 -1.761 1.00 84.94 115 PRO A C 1
ATOM 895 O O . PRO A 1 115 ? 18.509 10.174 -1.595 1.00 84.94 115 PRO A O 1
ATOM 898 N N . ARG A 1 116 ? 17.417 8.310 -2.188 1.00 79.19 116 ARG A N 1
ATOM 899 C CA . ARG A 1 116 ? 18.629 7.621 -2.649 1.00 79.19 116 ARG A CA 1
ATOM 900 C C . ARG A 1 116 ? 19.045 8.197 -4.007 1.00 79.19 116 ARG A C 1
ATOM 902 O O . ARG A 1 116 ? 18.258 8.171 -4.949 1.00 79.19 116 ARG A O 1
ATOM 909 N N . THR A 1 117 ? 20.267 8.711 -4.114 1.00 69.62 117 THR A N 1
ATOM 910 C CA . THR A 1 117 ? 20.854 9.210 -5.376 1.00 69.62 117 THR A CA 1
ATOM 911 C C . THR A 1 117 ? 21.744 8.149 -6.002 1.00 69.62 117 THR A C 1
ATOM 913 O O . THR A 1 117 ? 22.258 7.320 -5.264 1.00 69.62 117 THR A O 1
ATOM 916 N N . GLN A 1 118 ? 21.981 8.200 -7.319 1.00 59.56 118 GLN A N 1
ATOM 917 C CA . GLN A 1 118 ? 22.893 7.277 -8.016 1.00 59.56 118 GLN A CA 1
ATOM 918 C C . GLN A 1 118 ? 24.315 7.274 -7.399 1.00 59.56 118 GLN A C 1
ATOM 920 O O . GLN A 1 118 ? 24.898 6.216 -7.188 1.00 59.56 118 GLN A O 1
ATOM 925 N N . ASP A 1 119 ? 24.809 8.432 -6.948 1.00 55.09 119 ASP A N 1
ATOM 926 C CA . ASP A 1 119 ? 26.125 8.548 -6.294 1.00 55.09 119 ASP A CA 1
ATOM 927 C C . ASP A 1 119 ? 26.167 7.969 -4.861 1.00 55.09 119 ASP A C 1
ATOM 929 O O . ASP A 1 119 ? 27.193 7.464 -4.414 1.00 55.09 119 ASP A O 1
ATOM 933 N N . THR A 1 120 ? 25.048 7.982 -4.121 1.00 57.97 120 THR A N 1
ATOM 934 C CA . THR A 1 120 ? 24.922 7.280 -2.818 1.00 57.97 120 THR A CA 1
ATOM 935 C C . THR A 1 120 ? 24.530 5.798 -2.973 1.00 57.97 120 THR A C 1
ATOM 937 O O . THR A 1 120 ? 24.353 5.080 -1.980 1.00 57.97 120 THR A O 1
ATOM 940 N N . HIS A 1 121 ? 24.397 5.341 -4.223 1.00 54.84 121 HIS A N 1
ATOM 941 C CA . HIS A 1 121 ? 23.788 4.085 -4.675 1.00 54.84 121 HIS A CA 1
ATOM 942 C C . HIS A 1 121 ? 24.774 3.161 -5.392 1.00 54.84 121 HIS A C 1
ATOM 944 O O . HIS A 1 121 ? 24.639 1.947 -5.241 1.00 54.84 121 HIS A O 1
ATOM 950 N N . ASP A 1 122 ? 25.853 3.687 -5.978 1.00 48.31 122 ASP A N 1
ATOM 951 C CA . ASP A 1 122 ? 26.998 2.878 -6.429 1.00 48.31 122 ASP A CA 1
ATOM 952 C C . ASP A 1 122 ? 27.663 2.097 -5.273 1.00 48.31 122 ASP A C 1
ATOM 954 O O . ASP A 1 122 ? 28.338 1.092 -5.494 1.00 48.31 122 ASP A O 1
ATOM 958 N N . HIS A 1 123 ? 27.404 2.485 -4.016 1.00 45.38 123 HIS A N 1
ATOM 959 C CA . HIS A 1 123 ? 27.788 1.722 -2.823 1.00 45.38 123 HIS A CA 1
ATOM 960 C C . HIS A 1 123 ? 26.694 0.754 -2.306 1.00 45.38 123 HIS A C 1
ATOM 962 O O . HIS A 1 123 ? 26.976 -0.071 -1.438 1.00 45.38 123 HIS A O 1
ATOM 968 N N . HIS A 1 124 ? 25.444 0.832 -2.797 1.00 47.00 124 HIS A N 1
ATOM 969 C CA . HIS A 1 124 ? 24.263 0.209 -2.168 1.00 47.00 124 HIS A CA 1
ATOM 970 C C . HIS A 1 124 ? 23.277 -0.573 -3.086 1.00 47.00 124 HIS A C 1
ATOM 972 O O . HIS A 1 124 ? 22.413 -1.239 -2.519 1.00 47.00 124 HIS A O 1
ATOM 978 N N . ILE A 1 125 ? 23.445 -0.611 -4.423 1.00 48.78 125 ILE A N 1
ATOM 979 C CA . ILE A 1 125 ? 22.636 -1.360 -5.440 1.00 48.78 125 ILE A CA 1
ATOM 980 C C . ILE A 1 125 ? 21.382 -0.598 -5.981 1.00 48.78 125 ILE A C 1
ATOM 982 O O . ILE A 1 125 ? 20.951 0.390 -5.395 1.00 48.78 125 ILE A O 1
ATOM 986 N N . ARG A 1 126 ? 20.878 -1.042 -7.163 1.00 55.03 126 ARG A N 1
ATOM 987 C CA . ARG A 1 126 ? 19.882 -0.502 -8.140 1.00 55.03 126 ARG A CA 1
ATOM 988 C C . ARG A 1 126 ? 18.655 0.256 -7.576 1.00 55.03 126 ARG A C 1
ATOM 990 O O . ARG A 1 126 ? 18.252 0.099 -6.427 1.00 55.03 126 ARG A O 1
ATOM 997 N N . LYS A 1 127 ? 18.045 1.112 -8.430 1.00 58.50 127 LYS A N 1
ATOM 998 C CA . LYS A 1 127 ? 16.855 1.928 -8.091 1.00 58.50 127 LYS A CA 1
ATOM 999 C C . LYS A 1 127 ? 15.725 0.991 -7.638 1.00 58.50 127 LYS A C 1
ATOM 1001 O O . LYS A 1 127 ? 15.507 -0.034 -8.281 1.00 58.50 127 LYS A O 1
ATOM 1006 N N . GLY A 1 128 ? 15.047 1.329 -6.538 1.00 65.69 128 GLY A N 1
ATOM 1007 C CA . GLY A 1 128 ? 13.900 0.563 -6.040 1.00 65.69 128 GLY A CA 1
ATOM 1008 C C . GLY A 1 128 ? 12.761 0.508 -7.062 1.00 65.69 128 GLY A C 1
ATOM 1009 O O . GLY A 1 128 ? 12.594 1.438 -7.852 1.00 65.69 128 GLY A O 1
ATOM 1010 N N . LEU A 1 129 ? 12.000 -0.589 -7.053 1.00 78.06 129 LEU A N 1
ATOM 1011 C CA . LEU A 1 129 ? 10.807 -0.743 -7.889 1.00 78.06 129 LEU A CA 1
ATOM 1012 C C . LEU A 1 129 ? 9.685 0.193 -7.431 1.00 78.06 129 LEU A C 1
ATOM 1014 O O . LEU A 1 129 ? 9.688 0.636 -6.284 1.00 78.06 129 LEU A O 1
ATOM 1018 N N . ALA A 1 130 ? 8.716 0.470 -8.306 1.00 80.00 130 ALA A N 1
ATOM 1019 C CA . ALA A 1 130 ? 7.534 1.235 -7.919 1.00 80.00 130 ALA A CA 1
ATOM 1020 C C . ALA A 1 130 ? 6.786 0.514 -6.774 1.00 80.00 130 ALA A C 1
ATOM 1022 O O . ALA A 1 130 ? 6.674 -0.720 -6.830 1.00 80.00 130 ALA A O 1
ATOM 1023 N N . PRO A 1 131 ? 6.270 1.238 -5.762 1.00 79.75 131 PRO A N 1
ATOM 1024 C CA . PRO A 1 131 ? 5.517 0.649 -4.666 1.00 79.75 131 PRO A CA 1
ATOM 1025 C C . PRO A 1 131 ? 4.325 -0.138 -5.173 1.00 79.75 131 PRO A C 1
ATOM 1027 O O . PRO A 1 131 ? 3.716 0.196 -6.193 1.00 79.75 131 PRO A O 1
ATOM 1030 N N . ASP A 1 132 ? 3.984 -1.175 -4.429 1.00 86.56 132 ASP A N 1
ATOM 1031 C CA . ASP A 1 132 ? 2.872 -2.040 -4.760 1.00 86.56 132 ASP A CA 1
ATOM 1032 C C . ASP A 1 132 ? 1.687 -1.641 -3.885 1.00 86.56 132 ASP A C 1
ATOM 1034 O O . ASP A 1 132 ? 1.583 -2.044 -2.731 1.00 86.56 132 ASP A O 1
ATOM 1038 N N . VAL A 1 133 ? 0.766 -0.842 -4.431 1.00 86.62 133 VAL A N 1
ATOM 1039 C CA . VAL A 1 133 ? -0.418 -0.365 -3.694 1.00 86.62 133 VAL A CA 1
ATOM 1040 C C . VAL A 1 133 ? -1.230 -1.524 -3.102 1.00 86.62 133 VAL A C 1
ATOM 1042 O O . VAL A 1 133 ? -1.778 -1.386 -2.007 1.00 86.62 133 VAL A O 1
ATOM 1045 N N . MET A 1 134 ? -1.292 -2.678 -3.777 1.00 85.50 134 MET A N 1
ATOM 1046 C CA . MET A 1 134 ? -1.991 -3.846 -3.242 1.00 85.50 134 MET A CA 1
ATOM 1047 C C . MET A 1 134 ? -1.280 -4.356 -1.988 1.00 85.50 134 MET A C 1
ATOM 1049 O O . MET A 1 134 ? -1.924 -4.502 -0.953 1.00 85.50 134 MET A O 1
ATOM 1053 N N . HIS A 1 135 ? 0.032 -4.582 -2.038 1.00 83.88 135 HIS A N 1
ATOM 1054 C CA . HIS A 1 135 ? 0.762 -5.157 -0.904 1.00 83.88 135 HIS A CA 1
ATOM 1055 C C . HIS A 1 135 ? 1.054 -4.155 0.223 1.00 83.88 135 HIS A C 1
ATOM 1057 O O . HIS A 1 135 ? 1.048 -4.531 1.403 1.00 83.88 135 HIS A O 1
ATOM 1063 N N . ASP A 1 136 ? 1.326 -2.900 -0.122 1.00 88.19 136 ASP A N 1
ATOM 1064 C CA . ASP A 1 136 ? 1.737 -1.850 0.808 1.00 88.19 136 ASP A CA 1
ATOM 1065 C C . ASP A 1 136 ? 0.538 -1.197 1.484 1.00 88.19 136 ASP A C 1
ATOM 1067 O O . ASP A 1 136 ? 0.497 -1.115 2.712 1.00 88.19 136 ASP A O 1
ATOM 1071 N N . VAL A 1 137 ? -0.468 -0.796 0.705 1.00 90.69 137 VAL A N 1
ATOM 1072 C CA . VAL A 1 137 ? -1.660 -0.123 1.232 1.00 90.69 137 VAL A CA 1
ATOM 1073 C C . VAL A 1 137 ? -2.701 -1.164 1.626 1.00 90.69 137 VAL A C 1
ATOM 1075 O O . VAL A 1 137 ? -2.937 -1.368 2.816 1.00 90.69 137 VAL A O 1
ATOM 1078 N N . LEU A 1 138 ? -3.268 -1.882 0.651 1.00 88.00 138 LEU A N 1
ATOM 1079 C CA . LEU A 1 138 ? -4.480 -2.688 0.857 1.00 88.00 138 LEU A CA 1
ATOM 1080 C C . LEU A 1 138 ? -4.258 -3.923 1.744 1.00 88.00 138 LEU A C 1
ATOM 1082 O O . LEU A 1 138 ? -5.071 -4.203 2.623 1.00 88.00 138 LEU A O 1
ATOM 1086 N N . GLU A 1 139 ? -3.166 -4.659 1.537 1.00 85.75 139 GLU A N 1
ATOM 1087 C CA . GLU A 1 139 ? -2.750 -5.827 2.336 1.00 85.75 139 GLU A CA 1
ATOM 1088 C C . GLU A 1 139 ? -1.746 -5.457 3.442 1.00 85.75 139 GLU A C 1
ATOM 1090 O O . GLU A 1 139 ? -1.141 -6.313 4.095 1.00 85.75 139 GLU A O 1
ATOM 1095 N N . GLY A 1 140 ? -1.491 -4.165 3.621 1.00 88.38 140 GLY A N 1
ATOM 1096 C CA . GLY A 1 140 ? -0.518 -3.649 4.563 1.00 88.38 140 GLY A CA 1
ATOM 1097 C C . GLY A 1 140 ? -1.149 -2.719 5.566 1.00 88.38 140 GLY A C 1
ATOM 1098 O O . GLY A 1 140 ? -1.670 -3.165 6.586 1.00 88.38 140 GLY A O 1
ATOM 1099 N N . VAL A 1 141 ? -1.070 -1.428 5.269 1.00 91.94 141 VAL A N 1
ATOM 1100 C CA . VAL A 1 141 ? -1.563 -0.354 6.136 1.00 91.94 141 VAL A CA 1
ATOM 1101 C C . VAL A 1 141 ? -3.032 -0.549 6.490 1.00 91.94 141 VAL A C 1
ATOM 1103 O O . VAL A 1 141 ? -3.386 -0.504 7.664 1.00 91.94 141 VAL A O 1
ATOM 1106 N N . THR A 1 142 ? -3.876 -0.862 5.506 1.00 91.69 142 THR A N 1
ATOM 1107 C CA . THR A 1 142 ? -5.315 -1.012 5.733 1.00 91.69 142 THR A CA 1
ATOM 1108 C C . THR A 1 142 ? -5.641 -2.187 6.649 1.00 91.69 142 THR A C 1
ATOM 1110 O O . THR A 1 142 ? -6.471 -2.047 7.541 1.00 91.69 142 THR A O 1
ATOM 1113 N N . GLN A 1 143 ? -4.971 -3.331 6.486 1.00 88.06 143 GLN A N 1
ATOM 1114 C CA . GLN A 1 143 ? -5.180 -4.486 7.373 1.00 88.06 143 GLN A CA 1
ATOM 1115 C C . GLN A 1 143 ? -4.702 -4.200 8.788 1.00 88.06 143 GLN A C 1
ATOM 1117 O O . GLN A 1 143 ? -5.364 -4.564 9.761 1.00 88.06 143 GLN A O 1
ATOM 1122 N N . TYR A 1 144 ? -3.557 -3.526 8.891 1.00 90.56 144 TYR A N 1
ATOM 1123 C CA . TYR A 1 144 ? -2.986 -3.143 10.167 1.00 90.56 144 TYR A CA 1
ATOM 1124 C C . TYR A 1 144 ? -3.952 -2.243 10.937 1.00 90.56 144 TYR A C 1
ATOM 1126 O O . TYR A 1 144 ? -4.312 -2.565 12.068 1.00 90.56 144 TYR A O 1
ATOM 1134 N N . GLU A 1 145 ? -4.396 -1.145 10.325 1.00 93.12 145 GLU A N 1
ATOM 1135 C CA . GLU A 1 145 ? -5.279 -0.190 10.987 1.00 93.12 145 GLU A CA 1
ATOM 1136 C C . GLU A 1 145 ? -6.653 -0.782 11.281 1.00 93.12 145 GLU A C 1
ATOM 1138 O O . GLU A 1 145 ? -7.141 -0.618 12.393 1.00 93.12 145 GLU A O 1
ATOM 1143 N N . VAL A 1 146 ? -7.266 -1.518 10.346 1.00 91.62 146 VAL A N 1
ATOM 1144 C CA . VAL A 1 146 ? -8.573 -2.147 10.602 1.00 91.62 146 VAL A CA 1
ATOM 1145 C C . VAL A 1 146 ? -8.503 -3.072 11.807 1.00 91.62 146 VAL A C 1
ATOM 1147 O O . VAL A 1 146 ? -9.410 -3.064 12.635 1.00 91.62 146 VAL A O 1
ATOM 1150 N N . LYS A 1 147 ? -7.423 -3.839 11.957 1.00 89.38 147 LYS A N 1
ATOM 1151 C CA . LYS A 1 147 ? -7.251 -4.695 13.128 1.00 89.38 147 LYS A CA 1
ATOM 1152 C C . LYS A 1 147 ? -7.186 -3.888 14.427 1.00 89.38 147 LYS A C 1
ATOM 1154 O O . LYS A 1 147 ? -7.857 -4.251 15.393 1.00 89.38 147 LYS A O 1
ATOM 1159 N N . GLU A 1 148 ? -6.409 -2.808 14.460 1.00 92.19 148 GLU A N 1
ATOM 1160 C CA . GLU A 1 148 ? -6.302 -1.954 15.650 1.00 92.19 148 GLU A CA 1
ATOM 1161 C C . GLU A 1 148 ? -7.612 -1.210 15.956 1.00 92.19 148 GLU A C 1
ATOM 1163 O O . GLU A 1 148 ? -8.045 -1.163 17.109 1.00 92.19 148 GLU A O 1
ATOM 1168 N N . LEU A 1 149 ? -8.313 -0.729 14.929 1.00 93.94 149 LEU A N 1
ATOM 1169 C CA . LEU A 1 149 ? -9.642 -0.136 15.050 1.00 93.94 149 LEU A CA 1
ATOM 1170 C C . LEU A 1 149 ? -10.643 -1.134 15.639 1.00 93.94 149 LEU A C 1
ATOM 1172 O O . LEU A 1 149 ? -11.381 -0.808 16.564 1.00 93.94 149 LEU A O 1
ATOM 1176 N N . LEU A 1 150 ? -10.669 -2.369 15.136 1.00 92.38 150 LEU A N 1
ATOM 1177 C CA . LEU A 1 150 ? -11.573 -3.400 15.641 1.00 92.38 150 LEU A CA 1
ATOM 1178 C C . LEU A 1 150 ? -11.278 -3.748 17.102 1.00 92.38 150 LEU A C 1
ATOM 1180 O O . LEU A 1 150 ? -12.220 -3.890 17.883 1.00 92.38 150 LEU A O 1
ATOM 1184 N N . LYS A 1 151 ? -10.001 -3.829 17.500 1.00 91.75 151 LYS A N 1
ATOM 1185 C CA . LYS A 1 151 ? -9.619 -3.992 18.914 1.00 91.75 151 LYS A CA 1
ATOM 1186 C C . LYS A 1 151 ? -10.174 -2.860 19.775 1.00 91.75 151 LYS A C 1
ATOM 1188 O O . LYS A 1 151 ? -10.745 -3.143 20.826 1.00 91.75 151 LYS A O 1
ATOM 1193 N N . HIS A 1 152 ? -10.042 -1.613 19.321 1.00 94.19 152 HIS A N 1
ATOM 1194 C CA . HIS A 1 152 ? -10.577 -0.445 20.019 1.00 94.19 152 HIS A CA 1
ATOM 1195 C C . HIS A 1 152 ? -12.106 -0.519 20.157 1.00 94.19 152 HIS A C 1
ATOM 1197 O O . HIS A 1 152 ? -12.623 -0.515 21.271 1.00 94.19 152 HIS A O 1
ATOM 1203 N N . LEU A 1 153 ? -12.832 -0.693 19.048 1.00 94.50 153 LEU A N 1
ATOM 1204 C CA . LEU A 1 153 ? -14.301 -0.711 19.041 1.00 94.50 153 LEU A CA 1
ATOM 1205 C C . LEU A 1 153 ? -14.893 -1.865 19.865 1.00 94.50 153 LEU A C 1
ATOM 1207 O O . LEU A 1 153 ? -15.952 -1.713 20.475 1.00 94.50 153 LEU A O 1
ATOM 1211 N N . ILE A 1 154 ? -14.229 -3.025 19.885 1.00 93.19 154 ILE A N 1
ATOM 1212 C CA . ILE A 1 154 ? -14.633 -4.166 20.718 1.00 93.19 154 ILE A CA 1
ATOM 1213 C C . ILE A 1 154 ? -14.298 -3.905 22.191 1.00 93.19 154 ILE A C 1
ATOM 1215 O O . ILE A 1 154 ? -15.111 -4.211 23.063 1.00 93.19 154 ILE A O 1
ATOM 1219 N N . GLY A 1 155 ? -13.130 -3.321 22.477 1.00 93.12 155 GLY A N 1
ATOM 1220 C CA . GLY A 1 155 ? -12.709 -2.948 23.830 1.00 93.12 155 GLY A CA 1
ATOM 1221 C C . GLY A 1 155 ? -13.658 -1.943 24.487 1.00 93.12 155 GLY A C 1
ATOM 1222 O O . GLY A 1 155 ? -14.092 -2.158 25.619 1.00 93.12 155 GLY A O 1
ATOM 1223 N N . GLU A 1 156 ? -14.073 -0.924 23.733 1.00 94.31 156 GLU A N 1
ATOM 1224 C CA . GLU A 1 156 ? -15.070 0.080 24.137 1.00 94.31 156 GLU A CA 1
ATOM 1225 C C . GLU A 1 156 ? -16.518 -0.440 24.076 1.00 94.31 156 GLU A C 1
ATOM 1227 O O . GLU A 1 156 ? -17.466 0.277 24.394 1.00 94.31 156 GLU A O 1
ATOM 1232 N N . LYS A 1 157 ? -16.714 -1.710 23.691 1.00 93.75 157 LYS A N 1
ATOM 1233 C CA . LYS A 1 157 ? -18.023 -2.379 23.582 1.00 93.75 157 LYS A CA 1
ATOM 1234 C C . LYS A 1 157 ? -18.995 -1.689 22.617 1.00 93.75 157 LYS A C 1
ATOM 1236 O O . LYS A 1 157 ? -20.209 -1.852 22.744 1.00 93.75 157 LYS A O 1
ATOM 1241 N N . VAL A 1 158 ? -18.474 -0.961 21.629 1.00 94.12 158 VAL A N 1
ATOM 1242 C CA . VAL A 1 158 ? -19.258 -0.356 20.538 1.00 94.12 158 VAL A CA 1
ATOM 1243 C C . VAL A 1 158 ? -19.820 -1.450 19.626 1.00 94.12 158 VAL A C 1
ATOM 1245 O O . VAL A 1 158 ? -20.973 -1.392 19.195 1.00 94.12 158 VAL A O 1
ATOM 1248 N N . ILE A 1 159 ? -19.018 -2.484 19.359 1.00 93.56 159 ILE A N 1
ATOM 1249 C CA . ILE A 1 159 ? -19.409 -3.686 18.611 1.00 93.56 159 ILE A CA 1
ATOM 1250 C C . ILE A 1 159 ? -18.874 -4.948 19.300 1.00 93.56 159 ILE A C 1
ATOM 1252 O O . ILE A 1 159 ? -18.007 -4.881 20.165 1.00 93.56 159 ILE A O 1
ATOM 1256 N N . THR A 1 160 ? -19.361 -6.120 18.889 1.00 91.94 160 THR A N 1
ATOM 1257 C CA . THR A 1 160 ? -18.798 -7.420 19.289 1.00 91.94 160 THR A CA 1
ATOM 1258 C C . THR A 1 160 ? -18.343 -8.199 18.062 1.00 91.94 160 THR A C 1
ATOM 1260 O O . THR A 1 160 ? -18.847 -7.963 16.960 1.00 91.94 160 THR A O 1
ATOM 1263 N N . VAL A 1 161 ? -17.427 -9.156 18.248 1.00 90.31 161 VAL A N 1
ATOM 1264 C CA . VAL A 1 161 ? -16.995 -10.064 17.169 1.00 90.31 161 VAL A CA 1
ATOM 1265 C C . VAL A 1 161 ? -18.188 -10.796 16.559 1.00 90.31 161 VAL A C 1
ATOM 1267 O O . VAL A 1 161 ? -18.314 -10.832 15.339 1.00 90.31 161 VAL A O 1
ATOM 1270 N N . ASP A 1 162 ? -19.114 -11.286 17.384 1.00 91.25 162 ASP A N 1
ATOM 1271 C CA . ASP A 1 162 ? -20.321 -11.971 16.908 1.00 91.25 162 ASP A CA 1
ATOM 1272 C C . ASP A 1 162 ? -21.225 -11.046 16.085 1.00 91.25 162 ASP A C 1
ATOM 1274 O O . ASP A 1 162 ? -21.721 -11.431 15.028 1.00 91.25 162 ASP A O 1
ATOM 1278 N N . THR A 1 163 ? -21.397 -9.795 16.526 1.00 90.19 163 THR A N 1
ATOM 1279 C CA . THR A 1 163 ? -22.183 -8.794 15.788 1.00 90.19 163 THR A CA 1
ATOM 1280 C C . THR A 1 163 ? -21.551 -8.489 14.433 1.00 90.19 163 THR A C 1
ATOM 1282 O O . THR A 1 163 ? -22.257 -8.374 13.428 1.00 90.19 163 THR A O 1
ATOM 1285 N N . LEU A 1 164 ? -20.225 -8.350 14.390 1.00 90.50 164 LEU A N 1
ATOM 1286 C CA . LEU A 1 164 ? -19.492 -8.074 13.160 1.00 90.50 164 LEU A CA 1
ATOM 1287 C C . LEU A 1 164 ? -19.550 -9.265 12.200 1.00 90.50 164 LEU A C 1
ATOM 1289 O O . LEU A 1 164 ? -19.923 -9.087 11.044 1.00 90.50 164 LEU A O 1
ATOM 1293 N N . ASN A 1 165 ? -19.270 -10.476 12.683 1.00 91.50 165 ASN A N 1
ATOM 1294 C CA . ASN A 1 165 ? -19.347 -11.701 11.889 1.00 91.50 165 ASN A CA 1
ATOM 1295 C C . ASN A 1 165 ? -20.765 -11.946 11.361 1.00 91.50 165 ASN A C 1
ATOM 1297 O O . ASN A 1 165 ? -20.927 -12.204 10.173 1.00 91.50 165 ASN A O 1
ATOM 1301 N N . GLY A 1 166 ? -21.797 -11.759 12.188 1.00 92.06 166 GLY A N 1
ATOM 1302 C CA . GLY A 1 166 ? -23.189 -11.842 11.740 1.00 92.06 166 GLY A CA 1
ATOM 1303 C C . GLY A 1 166 ? -23.531 -10.795 10.675 1.00 92.06 166 GLY A C 1
ATOM 1304 O O . GLY A 1 166 ? -24.243 -11.093 9.715 1.00 92.06 166 GLY A O 1
ATOM 1305 N N . THR A 1 167 ? -22.976 -9.581 10.781 1.00 90.75 167 THR A N 1
ATOM 1306 C CA . THR A 1 167 ? -23.132 -8.543 9.745 1.00 90.75 167 THR A CA 1
ATOM 1307 C C . THR A 1 167 ? -22.430 -8.952 8.450 1.00 90.75 167 THR A C 1
ATOM 1309 O O . THR A 1 167 ? -23.029 -8.848 7.386 1.00 90.75 167 THR A O 1
ATOM 1312 N N . ILE A 1 168 ? -21.203 -9.479 8.521 1.00 89.38 168 ILE A N 1
ATOM 1313 C CA . ILE A 1 168 ? -20.473 -10.019 7.361 1.00 89.38 168 ILE A CA 1
ATOM 1314 C C . ILE A 1 168 ? -21.259 -11.165 6.713 1.00 89.38 168 ILE A C 1
ATOM 1316 O O . ILE A 1 168 ? -21.270 -11.300 5.496 1.00 89.38 168 ILE A O 1
ATOM 1320 N N . GLU A 1 169 ? -21.936 -12.011 7.485 1.00 89.56 169 GLU A N 1
ATOM 1321 C CA . GLU A 1 169 ? -22.709 -13.118 6.922 1.00 89.56 169 GLU A CA 1
ATOM 1322 C C . GLU A 1 169 ? -23.982 -12.684 6.209 1.00 89.56 169 GLU A C 1
ATOM 1324 O O . GLU A 1 169 ? -24.307 -13.246 5.162 1.00 89.56 169 GLU A O 1
ATOM 1329 N N . THR A 1 170 ? -24.672 -11.696 6.769 1.00 90.62 170 THR A N 1
ATOM 1330 C CA . THR A 1 170 ? -26.003 -11.262 6.325 1.00 90.62 170 THR A CA 1
ATOM 1331 C C . THR A 1 170 ? -25.976 -10.075 5.366 1.00 90.62 170 THR A C 1
ATOM 1333 O O . THR A 1 170 ? -27.018 -9.718 4.815 1.00 90.62 170 THR A O 1
ATOM 1336 N N . PHE A 1 171 ? -24.810 -9.459 5.146 1.00 89.62 171 PHE A N 1
ATOM 1337 C CA . PHE A 1 171 ? -24.678 -8.306 4.262 1.00 89.62 171 PHE A CA 1
ATOM 1338 C C . PHE A 1 171 ? -25.155 -8.643 2.833 1.00 89.62 171 PHE A C 1
ATOM 1340 O O . PHE A 1 171 ? -24.823 -9.708 2.305 1.00 89.62 171 PHE A O 1
ATOM 1347 N N . PRO A 1 172 ? -25.929 -7.757 2.178 1.00 89.31 172 PRO A N 1
ATOM 1348 C CA . PRO A 1 172 ? -26.516 -8.027 0.868 1.00 89.31 172 PRO A CA 1
ATOM 1349 C C . PRO A 1 172 ? -25.483 -7.862 -0.260 1.00 89.31 172 PRO A C 1
ATOM 1351 O O . PRO A 1 172 ? -25.504 -6.884 -1.007 1.00 89.31 172 PRO A O 1
ATOM 1354 N N . TYR A 1 173 ? -24.563 -8.819 -0.392 1.00 85.75 173 TYR A N 1
ATOM 1355 C CA . TYR A 1 173 ? -23.576 -8.831 -1.475 1.00 85.75 173 TYR A CA 1
ATOM 1356 C C . TYR A 1 173 ? -24.246 -9.011 -2.841 1.00 85.75 173 TYR A C 1
ATOM 1358 O O . TYR A 1 173 ? -25.094 -9.887 -3.028 1.00 85.75 173 TYR A O 1
ATOM 1366 N N . CYS A 1 174 ? -23.818 -8.224 -3.829 1.00 85.00 174 CYS A N 1
ATOM 1367 C CA . CYS A 1 174 ? -24.173 -8.472 -5.223 1.00 85.00 174 CYS A CA 1
ATOM 1368 C C . CYS A 1 174 ? -23.469 -9.740 -5.730 1.00 85.00 174 CYS A C 1
ATOM 1370 O O . CYS A 1 174 ? -22.425 -10.123 -5.207 1.00 85.00 174 CYS A O 1
ATOM 1372 N N . TYR A 1 175 ? -23.981 -10.357 -6.799 1.00 81.50 175 TYR A N 1
ATOM 1373 C CA . TYR A 1 175 ? -23.388 -11.548 -7.425 1.00 81.50 175 TYR A CA 1
ATOM 1374 C C . TYR A 1 175 ? -21.882 -11.403 -7.719 1.00 81.50 175 TYR A C 1
ATOM 1376 O O . TYR A 1 175 ? -21.133 -12.365 -7.557 1.00 81.50 175 TYR A O 1
ATOM 1384 N N . SER A 1 176 ? -21.424 -10.207 -8.110 1.00 78.19 176 SER A N 1
ATOM 1385 C CA . SER A 1 176 ? -20.000 -9.924 -8.334 1.00 78.19 176 SER A CA 1
ATOM 1386 C C . SER A 1 176 ? -19.161 -9.929 -7.056 1.00 78.19 176 SER A C 1
ATOM 1388 O O . SER A 1 176 ? -17.983 -10.257 -7.117 1.00 78.19 176 SER A O 1
ATOM 1390 N N . ASP A 1 177 ? -19.761 -9.592 -5.916 1.00 79.88 177 ASP A N 1
ATOM 1391 C CA . ASP A 1 177 ? -19.059 -9.325 -4.658 1.00 79.88 177 ASP A CA 1
ATOM 1392 C C . ASP A 1 177 ? -19.057 -10.541 -3.724 1.00 79.88 177 ASP A C 1
ATOM 1394 O O . ASP A 1 177 ? -18.314 -10.568 -2.747 1.00 79.88 177 ASP A O 1
ATOM 1398 N N . VAL A 1 178 ? -19.857 -11.575 -4.018 1.00 78.31 178 VAL A N 1
ATOM 1399 C CA . VAL A 1 17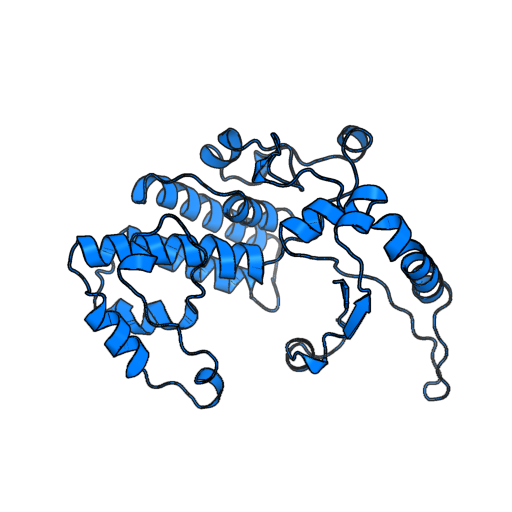8 ? -19.927 -12.805 -3.205 1.00 78.31 178 VAL A CA 1
ATOM 1400 C C . VAL A 1 178 ? -18.567 -13.508 -3.131 1.00 78.31 178 VAL A C 1
ATOM 1402 O O . VAL A 1 178 ? -18.205 -14.037 -2.082 1.00 78.31 178 VAL A O 1
ATOM 1405 N N . GLN A 1 179 ? -17.785 -13.483 -4.218 1.00 74.75 179 GLN A N 1
ATOM 1406 C CA . GLN A 1 179 ? -16.414 -14.022 -4.228 1.00 74.75 179 GLN A CA 1
ATOM 1407 C C . GLN A 1 179 ? -15.445 -13.173 -3.391 1.00 74.75 179 GLN A C 1
ATOM 1409 O O . GLN A 1 179 ? -14.380 -13.640 -2.986 1.00 74.75 179 GLN A O 1
ATOM 1414 N N . ASP A 1 180 ? -15.840 -11.935 -3.094 1.00 74.00 180 ASP A N 1
ATOM 1415 C CA . ASP A 1 180 ? -15.076 -10.945 -2.355 1.00 74.00 180 ASP A CA 1
ATOM 1416 C C . ASP A 1 180 ? -15.599 -10.713 -0.929 1.00 74.00 180 ASP A C 1
ATOM 1418 O O . ASP A 1 180 ? -15.298 -9.694 -0.302 1.00 74.00 180 ASP A O 1
ATOM 1422 N N . LYS A 1 181 ? -16.333 -11.685 -0.377 1.00 78.88 181 LYS A N 1
ATOM 1423 C CA . LYS A 1 181 ? -16.795 -11.653 1.012 1.00 78.88 181 LYS A CA 1
ATOM 1424 C C . LYS A 1 181 ? -15.601 -11.580 1.993 1.00 78.88 181 LYS A C 1
ATOM 1426 O O . LYS A 1 181 ? -14.663 -12.371 1.853 1.00 78.88 181 LYS A O 1
ATOM 1431 N N . PRO A 1 182 ? -15.613 -10.664 2.986 1.00 80.25 182 PRO A N 1
ATOM 1432 C CA . PRO A 1 182 ? -14.623 -10.638 4.061 1.00 80.25 182 PRO A CA 1
ATOM 1433 C C . PRO A 1 182 ? -14.584 -11.956 4.838 1.00 80.25 182 PRO A C 1
ATOM 1435 O O . PRO A 1 182 ? -15.598 -12.643 4.981 1.00 80.25 182 PRO A O 1
ATOM 1438 N N . THR A 1 183 ? -13.409 -12.302 5.360 1.00 80.94 183 THR A N 1
ATOM 1439 C CA . THR A 1 183 ? -13.258 -13.517 6.168 1.00 80.94 183 THR A CA 1
ATOM 1440 C C . THR A 1 183 ? -13.777 -13.247 7.573 1.00 80.94 183 THR A C 1
ATOM 1442 O O . THR A 1 183 ? -13.509 -12.187 8.135 1.00 80.94 183 THR A O 1
ATOM 1445 N N . LEU A 1 184 ? -14.489 -14.213 8.157 1.00 83.25 184 LEU A N 1
ATOM 1446 C CA . LEU A 1 184 ? -14.929 -14.100 9.544 1.00 83.25 184 LEU A CA 1
ATOM 1447 C C . LEU A 1 184 ? -13.732 -13.899 10.467 1.00 83.25 184 LEU A C 1
ATOM 1449 O O . LEU A 1 184 ? -12.692 -14.549 10.336 1.00 83.25 184 LEU A O 1
ATOM 1453 N N . ILE A 1 185 ? -13.902 -12.984 11.406 1.00 82.75 185 ILE A N 1
ATOM 1454 C CA . ILE A 1 185 ? -12.857 -12.578 12.323 1.00 82.75 185 ILE A CA 1
ATOM 1455 C C . ILE A 1 185 ? -12.916 -13.492 13.539 1.00 82.75 185 ILE A C 1
ATOM 1457 O O . ILE A 1 185 ? -13.970 -13.664 14.154 1.00 82.75 185 ILE A O 1
ATOM 1461 N N . SER A 1 186 ? -11.777 -14.083 13.898 1.00 79.56 186 SER A N 1
ATOM 1462 C CA . SER A 1 186 ? -11.656 -14.845 15.139 1.00 79.56 186 SER A CA 1
ATOM 1463 C C . SER A 1 186 ? -11.042 -13.971 16.232 1.00 79.56 186 SER A C 1
ATOM 1465 O O . SER A 1 186 ? -10.130 -13.182 15.973 1.00 79.56 186 SER A O 1
ATOM 1467 N N . GLN A 1 187 ? -11.495 -14.143 17.477 1.00 76.75 187 GLN A N 1
ATOM 1468 C CA . GLN A 1 187 ? -10.922 -13.435 18.628 1.00 76.75 187 GLN A CA 1
ATOM 1469 C C . GLN A 1 187 ? -9.418 -13.722 18.779 1.00 76.75 187 GLN A C 1
ATOM 1471 O O . GLN A 1 187 ? -8.645 -12.856 19.183 1.00 76.75 187 GLN A O 1
ATOM 1476 N N . THR A 1 188 ? -8.991 -14.935 18.424 1.00 75.19 188 THR A N 1
ATOM 1477 C CA . THR A 1 188 ? -7.587 -15.351 18.447 1.00 75.19 188 THR A CA 1
ATOM 1478 C C . THR A 1 188 ? -6.755 -14.578 17.425 1.00 75.19 188 THR A C 1
ATOM 1480 O O . THR A 1 188 ? -5.653 -14.140 17.748 1.00 75.19 188 THR A O 1
ATOM 1483 N N . THR A 1 189 ? -7.283 -14.363 16.216 1.00 75.25 189 THR A N 1
ATOM 1484 C CA . THR A 1 189 ? -6.590 -13.607 15.162 1.00 75.25 189 THR A CA 1
ATOM 1485 C C . THR A 1 189 ? -6.504 -12.123 15.517 1.00 75.25 189 THR A C 1
ATOM 1487 O O . THR A 1 189 ? -5.411 -11.553 15.450 1.00 75.25 189 THR A O 1
ATOM 1490 N N . LEU A 1 190 ? -7.587 -11.540 16.048 1.00 79.31 190 LEU A N 1
ATOM 1491 C CA . LEU A 1 190 ? -7.592 -10.165 16.562 1.00 79.31 190 LEU A CA 1
ATOM 1492 C C . LEU A 1 190 ? -6.535 -9.949 17.644 1.00 79.31 190 LEU A C 1
ATOM 1494 O O . LEU A 1 190 ? -5.803 -8.964 17.604 1.00 79.31 190 LEU A O 1
ATOM 1498 N N . ASN A 1 191 ? -6.420 -10.881 18.588 1.00 78.56 191 ASN A N 1
ATOM 1499 C CA . ASN A 1 191 ? -5.485 -10.762 19.707 1.00 78.56 191 ASN A CA 1
ATOM 1500 C C . ASN A 1 191 ? -4.043 -11.142 19.344 1.00 78.56 191 ASN A C 1
ATOM 1502 O O . ASN A 1 191 ? -3.132 -10.911 20.138 1.00 78.56 191 ASN A O 1
ATOM 1506 N N . SER A 1 192 ? -3.817 -11.733 18.170 1.00 79.06 192 SER A N 1
ATOM 1507 C CA . SER A 1 192 ? -2.469 -12.074 17.720 1.00 79.06 192 SER A CA 1
ATOM 1508 C C . SER A 1 192 ? -1.637 -10.814 17.450 1.00 79.06 192 SER A C 1
ATOM 1510 O O . SER A 1 192 ? -2.174 -9.734 17.192 1.00 79.06 192 SER A O 1
ATOM 1512 N N . SER A 1 193 ? -0.314 -10.946 17.444 1.00 69.06 193 SER A N 1
ATOM 1513 C CA . SER A 1 193 ? 0.594 -9.900 16.959 1.00 69.06 193 SER A CA 1
ATOM 1514 C C . SER A 1 193 ? 0.724 -9.876 15.430 1.00 69.06 193 SER A C 1
ATOM 1516 O O . SER A 1 193 ? 1.381 -8.991 14.891 1.00 69.06 193 SER A O 1
ATOM 1518 N N . ASP A 1 194 ? 0.111 -10.829 14.719 1.00 66.06 194 ASP A N 1
ATOM 1519 C CA . ASP A 1 194 ? 0.200 -10.920 13.263 1.00 66.06 194 ASP A CA 1
ATOM 1520 C C . ASP A 1 194 ? -0.899 -10.090 12.590 1.00 66.06 194 ASP A C 1
ATOM 1522 O O . ASP A 1 194 ? -2.088 -10.321 12.793 1.00 66.06 194 ASP A O 1
ATOM 1526 N N . HIS A 1 195 ? -0.504 -9.107 11.787 1.00 61.59 195 HIS A N 1
ATOM 1527 C CA . HIS A 1 195 ? -1.416 -8.216 11.064 1.00 61.59 195 HIS A CA 1
ATOM 1528 C C . HIS A 1 195 ? -1.742 -8.723 9.646 1.00 61.59 195 HIS A C 1
ATOM 1530 O O . HIS A 1 195 ? -2.281 -7.971 8.842 1.00 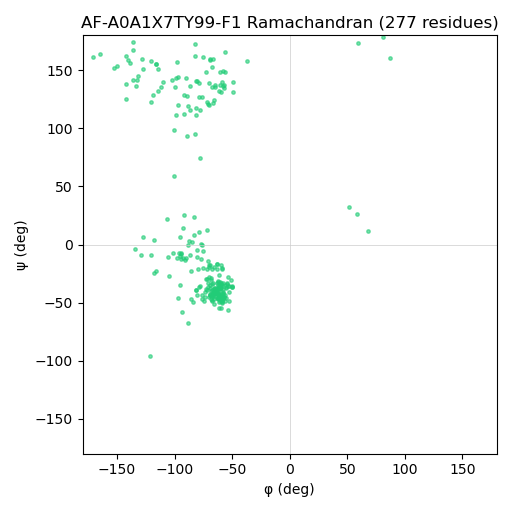61.59 195 HIS A O 1
ATOM 1536 N N . SER A 1 196 ? -1.429 -9.986 9.326 1.00 56.03 196 SER A N 1
ATOM 1537 C CA . SER A 1 196 ? -1.648 -10.618 8.013 1.00 56.03 196 SER A CA 1
ATOM 1538 C C . SER A 1 196 ? -3.113 -10.926 7.656 1.00 56.03 196 SER A C 1
ATOM 1540 O O . SER A 1 196 ? -3.373 -11.650 6.689 1.00 56.03 196 SER A O 1
ATOM 1542 N N . GLU A 1 197 ? -4.086 -10.397 8.404 1.00 56.88 197 GLU A N 1
ATOM 1543 C CA . GLU A 1 197 ? -5.495 -10.606 8.080 1.00 56.88 197 GLU A CA 1
ATOM 1544 C C . GLU A 1 197 ? -5.814 -10.049 6.688 1.00 56.88 197 GLU A C 1
ATOM 1546 O O . GLU A 1 197 ? -5.363 -8.976 6.312 1.00 56.88 197 GLU A O 1
ATOM 1551 N N . LYS A 1 198 ? -6.586 -10.797 5.897 1.00 61.94 198 LYS A N 1
ATOM 1552 C CA . LYS A 1 198 ? -7.009 -10.398 4.547 1.00 61.94 198 LYS A CA 1
ATOM 1553 C C . LYS A 1 198 ? -8.441 -9.878 4.584 1.00 61.94 198 LYS A C 1
ATOM 1555 O O . LYS A 1 198 ? -9.334 -10.451 3.954 1.00 61.94 198 LYS A O 1
ATOM 1560 N N . GLN A 1 199 ? -8.689 -8.839 5.373 1.00 62.34 199 GLN A N 1
ATOM 1561 C CA . GLN A 1 199 ? -10.012 -8.233 5.465 1.00 62.34 199 GLN A CA 1
ATOM 1562 C C . GLN A 1 199 ? -10.278 -7.325 4.269 1.00 62.34 199 GLN A C 1
ATOM 1564 O O . GLN A 1 199 ? -9.519 -6.416 3.950 1.00 62.34 199 GLN A O 1
ATOM 1569 N N . LYS A 1 200 ? -11.395 -7.541 3.579 1.00 68.06 200 LYS A N 1
ATOM 1570 C CA . LYS A 1 200 ? -11.800 -6.677 2.466 1.00 68.06 200 LYS A CA 1
ATOM 1571 C C . LYS A 1 200 ? -12.510 -5.449 3.027 1.00 68.06 200 LYS A C 1
ATOM 1573 O O . LYS A 1 200 ? -13.703 -5.466 3.312 1.00 68.06 200 LYS A O 1
ATOM 1578 N N . VAL A 1 201 ? -11.734 -4.383 3.198 1.00 66.75 201 VAL A N 1
ATOM 1579 C CA . VAL A 1 201 ? -12.099 -3.175 3.960 1.00 66.75 201 VAL A CA 1
ATOM 1580 C C . VAL A 1 201 ? -13.174 -2.323 3.286 1.00 66.75 201 VAL A C 1
ATOM 1582 O O . VAL A 1 201 ? -13.888 -1.585 3.958 1.00 66.75 201 VAL A O 1
ATOM 1585 N N . ARG A 1 202 ? -13.373 -2.494 1.973 1.00 75.50 202 ARG A N 1
ATOM 1586 C CA . ARG A 1 202 ? -14.321 -1.713 1.164 1.00 75.50 202 ARG A CA 1
ATOM 1587 C C . ARG A 1 202 ? -15.735 -1.640 1.754 1.00 75.50 202 ARG A C 1
ATOM 1589 O O . ARG A 1 202 ? -16.394 -0.616 1.620 1.00 75.50 202 ARG A O 1
ATOM 1596 N N . PHE A 1 203 ? -16.210 -2.709 2.390 1.00 82.94 203 PHE A N 1
ATOM 1597 C CA . PHE A 1 203 ? -17.571 -2.756 2.933 1.00 82.94 203 PHE A CA 1
ATOM 1598 C C . PHE A 1 203 ? -17.666 -2.370 4.409 1.00 82.94 203 PHE A C 1
ATOM 1600 O O . PHE A 1 203 ? -18.768 -2.117 4.895 1.00 82.94 203 PHE A O 1
ATOM 1607 N N . LEU A 1 204 ? -16.540 -2.284 5.121 1.00 87.50 204 LEU A N 1
ATOM 1608 C CA . LEU A 1 204 ? -16.529 -2.073 6.566 1.00 87.50 204 LEU A CA 1
ATOM 1609 C C . LEU A 1 204 ? -17.222 -0.758 6.987 1.00 87.50 204 LEU A C 1
ATOM 1611 O O . LEU A 1 204 ? -18.089 -0.827 7.862 1.00 87.50 204 LEU A O 1
ATOM 1615 N N . PRO A 1 205 ? -16.977 0.406 6.336 1.00 90.38 205 PRO A N 1
ATOM 1616 C CA . PRO A 1 205 ? -17.708 1.640 6.643 1.00 90.38 205 PRO A CA 1
ATOM 1617 C C . PRO A 1 205 ? -19.230 1.497 6.548 1.00 90.38 205 PRO A C 1
ATOM 1619 O O . PRO A 1 205 ? -19.962 2.042 7.371 1.00 90.38 205 PRO A O 1
ATOM 1622 N N . ILE A 1 206 ? -19.715 0.724 5.575 1.00 89.44 206 ILE A N 1
ATOM 1623 C CA . ILE A 1 206 ? -21.149 0.528 5.328 1.00 89.44 206 ILE A CA 1
ATOM 1624 C C . ILE A 1 206 ? -21.736 -0.483 6.325 1.00 89.44 206 ILE A C 1
ATOM 1626 O O . ILE A 1 206 ? -22.861 -0.315 6.793 1.00 89.44 206 ILE A O 1
ATOM 1630 N N . MET A 1 207 ? -20.969 -1.513 6.687 1.00 89.25 207 MET A N 1
ATOM 1631 C CA . MET A 1 207 ? -21.394 -2.570 7.608 1.00 89.25 207 MET A CA 1
ATOM 1632 C C . MET A 1 207 ? -21.571 -2.072 9.041 1.00 89.25 207 MET A C 1
ATOM 1634 O O . MET A 1 207 ? -22.580 -2.381 9.672 1.00 89.25 207 MET A O 1
ATOM 1638 N N . ILE A 1 208 ? -20.608 -1.309 9.566 1.00 90.88 208 ILE A N 1
ATOM 1639 C CA . ILE A 1 208 ? -20.582 -0.939 10.992 1.00 90.88 208 ILE A CA 1
ATOM 1640 C C . ILE A 1 208 ? -20.615 0.563 11.258 1.00 90.88 208 ILE A C 1
ATOM 1642 O O . ILE A 1 208 ? -20.836 0.954 12.400 1.00 90.88 208 ILE A O 1
ATOM 1646 N N . GLY A 1 209 ? -20.484 1.417 10.239 1.00 92.06 209 GLY A N 1
ATOM 1647 C CA . GLY A 1 209 ? -20.394 2.868 10.439 1.00 92.06 209 GLY A CA 1
ATOM 1648 C C . GLY A 1 209 ? -21.621 3.494 11.106 1.00 92.06 209 GLY A C 1
ATOM 1649 O O . GLY A 1 209 ? -21.495 4.496 11.798 1.00 92.06 209 GLY A O 1
ATOM 1650 N N . HIS A 1 210 ? -22.803 2.884 10.979 1.00 92.94 210 HIS A N 1
ATOM 1651 C CA . HIS A 1 210 ? -24.018 3.340 11.667 1.00 92.94 210 HIS A CA 1
ATOM 1652 C C . HIS A 1 210 ? -24.004 3.088 13.188 1.00 92.94 210 HIS A C 1
ATOM 1654 O O . HIS A 1 210 ? -24.845 3.636 13.897 1.00 92.94 210 HIS A O 1
ATOM 1660 N N . LYS A 1 211 ? -23.082 2.254 13.686 1.00 92.56 211 LYS A N 1
ATOM 1661 C CA . LYS A 1 211 ? -22.935 1.916 15.112 1.00 92.56 211 LYS A CA 1
ATOM 1662 C C . LYS A 1 211 ? -21.885 2.769 15.825 1.00 92.56 211 LYS A C 1
ATOM 1664 O O . LYS A 1 211 ? -21.785 2.695 17.043 1.00 92.56 211 LYS A O 1
ATOM 1669 N N . ILE A 1 212 ? -21.097 3.541 15.080 1.00 94.50 212 ILE A N 1
ATOM 1670 C CA . ILE A 1 212 ? -19.909 4.235 15.580 1.00 94.50 212 ILE A CA 1
ATOM 1671 C C . ILE A 1 212 ? -20.188 5.736 15.611 1.00 94.50 212 ILE A C 1
ATOM 1673 O O . ILE A 1 212 ? -20.826 6.283 14.706 1.00 94.50 212 ILE A O 1
ATOM 1677 N N . SER A 1 213 ? -19.731 6.419 16.662 1.00 94.69 213 SER A N 1
ATOM 1678 C CA . SER A 1 213 ? -19.890 7.869 16.748 1.00 94.69 213 SER A CA 1
ATOM 1679 C C . SER A 1 213 ? -19.094 8.560 15.646 1.00 94.69 213 SER A C 1
ATOM 1681 O O . SER A 1 213 ? -17.925 8.264 15.419 1.00 94.69 213 SER A O 1
ATOM 1683 N N . ARG A 1 214 ? -19.687 9.574 15.010 1.00 92.00 214 ARG A N 1
ATOM 1684 C CA . ARG A 1 214 ? -18.953 10.425 14.063 1.00 92.00 214 ARG A CA 1
ATOM 1685 C C . ARG A 1 214 ? -17.851 11.243 14.736 1.00 92.00 214 ARG A C 1
ATOM 1687 O O . ARG A 1 214 ? -16.975 11.725 14.038 1.00 92.00 214 ARG A O 1
ATOM 1694 N N . SER A 1 215 ? -17.894 11.427 16.052 1.00 94.38 215 SER A N 1
ATOM 1695 C CA . SER A 1 215 ? -16.849 12.134 16.799 1.00 94.38 215 SER A CA 1
ATOM 1696 C C . SER A 1 215 ? -15.716 11.221 17.274 1.00 94.38 215 SER A C 1
ATOM 1698 O O . SER A 1 215 ? -14.825 11.697 17.969 1.00 94.38 215 SER A O 1
ATOM 1700 N N . ASP A 1 216 ? -15.786 9.920 16.983 1.00 96.44 216 ASP A N 1
ATOM 1701 C CA . ASP A 1 216 ? -14.770 8.954 17.391 1.00 96.44 216 ASP A CA 1
ATOM 1702 C C . ASP A 1 216 ? -13.468 9.188 16.598 1.00 96.44 216 ASP A C 1
ATOM 1704 O O . ASP A 1 216 ? -13.498 9.146 15.363 1.00 96.44 216 ASP A O 1
ATOM 1708 N N . PRO A 1 217 ? -12.337 9.481 17.263 1.00 97.50 217 PRO A N 1
ATOM 1709 C CA . PRO A 1 217 ? -11.109 9.849 16.569 1.00 97.50 217 PRO A CA 1
ATOM 1710 C C . PRO A 1 217 ? -10.467 8.666 15.830 1.00 97.50 217 PRO A C 1
ATOM 1712 O O . PRO A 1 217 ? -9.924 8.862 14.744 1.00 97.50 217 PRO A O 1
ATOM 1715 N N . HIS A 1 218 ? -10.582 7.437 16.348 1.00 97.50 218 HIS A N 1
ATOM 1716 C CA . HIS A 1 218 ? -10.109 6.220 15.677 1.00 97.50 218 HIS A CA 1
ATOM 1717 C C . HIS A 1 218 ? -10.894 5.968 14.390 1.00 97.50 218 HIS A C 1
ATOM 1719 O O . HIS A 1 218 ? -10.312 5.637 13.355 1.00 97.50 218 HIS A O 1
ATOM 1725 N N . TRP A 1 219 ? -12.207 6.198 14.423 1.00 96.81 219 TRP A N 1
ATOM 1726 C CA . TRP A 1 219 ? -13.060 6.123 13.241 1.00 96.81 219 TRP A CA 1
ATOM 1727 C C . TRP A 1 219 ? -12.742 7.210 12.214 1.00 96.81 219 TRP A C 1
ATOM 1729 O O . TRP A 1 219 ? -12.680 6.921 11.021 1.00 96.81 219 TRP A O 1
ATOM 1739 N N . GLN A 1 220 ? -12.517 8.452 12.653 1.00 97.38 220 GLN A N 1
ATOM 1740 C CA . GLN A 1 220 ? -12.133 9.543 11.752 1.00 97.38 220 GLN A CA 1
ATOM 1741 C C . GLN A 1 220 ? -10.792 9.274 11.066 1.00 97.38 220 GLN A C 1
ATOM 1743 O O . GLN A 1 220 ? -10.685 9.478 9.857 1.00 97.38 220 GLN A O 1
ATOM 1748 N N . ASN A 1 221 ? -9.807 8.746 11.798 1.00 97.50 221 ASN A N 1
ATOM 1749 C CA . ASN A 1 221 ? -8.528 8.349 11.213 1.00 97.50 221 ASN A CA 1
ATOM 1750 C C . ASN A 1 221 ? -8.707 7.247 10.152 1.00 97.50 221 ASN A C 1
ATOM 1752 O O . ASN A 1 221 ? -8.200 7.365 9.039 1.00 97.50 221 ASN A O 1
ATOM 1756 N N . PHE A 1 222 ? -9.548 6.248 10.426 1.00 96.50 222 PHE A N 1
ATOM 1757 C CA . PHE A 1 222 ? -9.865 5.200 9.454 1.00 96.50 222 PHE A CA 1
ATOM 1758 C C . PHE A 1 222 ? -10.591 5.724 8.198 1.00 96.50 222 PHE A C 1
ATOM 1760 O O . PHE A 1 222 ? -10.323 5.283 7.076 1.00 96.50 222 PHE A O 1
ATOM 1767 N N . LEU A 1 223 ? -11.509 6.684 8.348 1.00 95.56 223 LEU A N 1
ATOM 1768 C CA . LEU A 1 223 ? -12.158 7.336 7.203 1.00 95.56 223 LEU A CA 1
ATOM 1769 C C . LEU A 1 223 ? -11.167 8.174 6.383 1.00 95.56 223 LEU A C 1
ATOM 1771 O O . LEU A 1 223 ? -11.280 8.236 5.153 1.00 95.56 223 LEU A O 1
ATOM 1775 N N . LEU A 1 224 ? -10.173 8.778 7.037 1.00 96.69 224 LEU A N 1
ATOM 1776 C CA . LEU A 1 224 ? -9.070 9.459 6.367 1.00 96.69 224 LEU A CA 1
ATOM 1777 C C . LEU A 1 224 ? -8.227 8.464 5.553 1.00 96.69 224 LEU A C 1
ATOM 1779 O O . LEU A 1 224 ? -7.944 8.744 4.387 1.00 96.69 224 LEU A O 1
ATOM 1783 N N . LEU A 1 225 ? -7.934 7.266 6.080 1.00 95.88 225 LEU A N 1
ATOM 1784 C CA . LEU A 1 225 ? -7.303 6.197 5.294 1.00 95.88 225 LEU A CA 1
ATOM 1785 C C . LEU A 1 225 ? -8.147 5.801 4.076 1.00 95.88 225 LEU A C 1
ATOM 1787 O O . LEU A 1 225 ? -7.608 5.659 2.978 1.00 95.88 225 LEU A O 1
ATOM 1791 N N . CYS A 1 226 ? -9.462 5.637 4.240 1.00 93.94 226 CYS A N 1
ATOM 1792 C CA . CYS A 1 226 ? -10.355 5.328 3.117 1.00 93.94 226 CYS A CA 1
ATOM 1793 C C . CYS A 1 226 ? -10.278 6.412 2.030 1.00 93.94 226 CYS A C 1
ATOM 1795 O O . CYS A 1 226 ? -10.172 6.092 0.849 1.00 93.94 226 CYS A O 1
ATOM 1797 N N . THR A 1 227 ? -10.233 7.683 2.435 1.00 94.00 227 THR A N 1
ATOM 1798 C CA . THR A 1 227 ? -10.070 8.822 1.518 1.00 94.00 227 THR A CA 1
ATOM 1799 C C . THR A 1 227 ? -8.734 8.758 0.776 1.00 94.00 227 THR A C 1
ATOM 1801 O O . THR A 1 227 ? -8.688 8.959 -0.436 1.00 94.00 227 THR A O 1
ATOM 1804 N N . ILE A 1 228 ? -7.644 8.427 1.474 1.00 94.12 228 ILE A N 1
ATOM 1805 C CA . ILE A 1 228 ? -6.324 8.236 0.857 1.00 94.12 228 ILE A CA 1
ATOM 1806 C C . ILE A 1 228 ? -6.363 7.109 -0.183 1.00 94.12 228 ILE A C 1
ATOM 1808 O O . ILE A 1 228 ? -5.843 7.275 -1.286 1.00 94.12 228 ILE A O 1
ATOM 1812 N N . ILE A 1 229 ? -6.998 5.977 0.135 1.00 92.38 229 ILE A N 1
ATOM 1813 C CA . ILE A 1 229 ? -7.144 4.841 -0.788 1.00 92.38 229 ILE A CA 1
ATOM 1814 C C . ILE A 1 229 ? -7.930 5.249 -2.036 1.00 92.38 229 ILE A C 1
ATOM 1816 O O . ILE A 1 229 ? -7.511 4.919 -3.145 1.00 92.38 229 ILE A O 1
ATOM 1820 N N . ASP A 1 230 ? -9.026 5.991 -1.875 1.00 89.94 230 ASP A N 1
ATOM 1821 C CA . ASP A 1 230 ? -9.833 6.476 -2.999 1.00 89.94 230 ASP A CA 1
ATOM 1822 C C . ASP A 1 230 ? -9.028 7.405 -3.920 1.00 89.94 230 ASP A C 1
ATOM 1824 O O . ASP A 1 230 ? -9.144 7.312 -5.144 1.00 89.94 230 ASP A O 1
ATOM 1828 N N . VAL A 1 231 ? -8.165 8.257 -3.352 1.00 90.19 231 VAL A N 1
ATOM 1829 C CA . VAL A 1 231 ? -7.249 9.108 -4.127 1.00 90.19 231 VAL A CA 1
ATOM 1830 C C . VAL A 1 231 ? -6.195 8.265 -4.850 1.00 90.19 231 VAL A C 1
ATOM 1832 O O . VAL A 1 231 ? -5.997 8.448 -6.048 1.00 90.19 231 VAL A O 1
ATOM 1835 N N . ILE A 1 232 ? -5.541 7.318 -4.170 1.00 88.69 232 ILE A N 1
ATOM 1836 C CA . ILE A 1 232 ? -4.487 6.472 -4.764 1.00 88.69 232 ILE A CA 1
ATOM 1837 C C . ILE A 1 232 ? -5.037 5.602 -5.905 1.00 88.69 232 ILE A C 1
ATOM 1839 O O . ILE A 1 232 ? -4.355 5.393 -6.907 1.00 88.69 232 ILE A O 1
ATOM 1843 N N . LEU A 1 233 ? -6.259 5.084 -5.765 1.00 87.06 233 LEU A N 1
ATOM 1844 C CA . LEU A 1 233 ? -6.893 4.210 -6.757 1.00 87.06 233 LEU A CA 1
ATOM 1845 C C . LEU A 1 233 ? -7.660 4.975 -7.846 1.00 87.06 233 LEU A C 1
ATOM 1847 O O . LEU A 1 233 ? -8.277 4.348 -8.716 1.00 87.06 233 LEU A O 1
ATOM 1851 N N . ALA A 1 234 ? -7.633 6.311 -7.828 1.00 85.69 234 ALA A N 1
ATOM 1852 C CA . ALA A 1 234 ? -8.287 7.119 -8.844 1.00 85.69 234 ALA A CA 1
ATOM 1853 C C . ALA A 1 234 ? -7.676 6.838 -10.235 1.00 85.69 234 ALA A C 1
ATOM 1855 O O . ALA A 1 234 ? -6.457 6.863 -10.399 1.00 85.69 234 ALA A O 1
ATOM 1856 N N . PRO A 1 235 ? -8.497 6.606 -11.280 1.00 75.88 235 PRO A N 1
ATOM 1857 C CA . PRO A 1 235 ? -8.001 6.227 -12.606 1.00 75.88 235 PRO A CA 1
ATOM 1858 C C . PRO A 1 235 ? -7.214 7.343 -13.308 1.00 75.88 235 PRO A C 1
ATOM 1860 O O . PRO A 1 235 ? -6.461 7.067 -14.239 1.00 75.88 235 PRO A O 1
ATOM 1863 N N . VAL A 1 236 ? -7.424 8.598 -12.902 1.00 74.94 236 VAL A N 1
ATOM 1864 C CA . VAL A 1 236 ? -6.728 9.775 -13.424 1.00 74.94 236 VAL A CA 1
ATOM 1865 C C . VAL A 1 236 ? -6.476 10.728 -12.265 1.00 74.94 236 VAL A C 1
ATOM 1867 O O . VAL A 1 236 ? -7.420 11.144 -11.592 1.00 74.94 236 VAL A O 1
ATOM 1870 N N . LEU A 1 237 ? -5.212 11.105 -12.069 1.00 69.38 237 LEU A N 1
ATOM 1871 C CA . LEU A 1 237 ? -4.830 12.158 -11.138 1.00 69.38 237 LEU A CA 1
ATOM 1872 C C . LEU A 1 237 ? -4.603 13.464 -11.908 1.00 69.38 237 LEU A C 1
ATOM 1874 O O . LEU A 1 237 ? -3.690 13.586 -12.717 1.00 69.38 237 LEU A O 1
ATOM 1878 N N . SER A 1 238 ? -5.486 14.433 -11.693 1.00 61.34 238 SER A N 1
ATOM 1879 C CA . SER A 1 238 ? -5.671 15.593 -12.563 1.00 61.34 238 SER A CA 1
ATOM 1880 C C . SER A 1 238 ? -4.619 16.704 -12.452 1.00 61.34 238 SER A C 1
ATOM 1882 O O . SER A 1 238 ? -4.648 17.597 -13.293 1.00 61.34 238 SER A O 1
ATOM 1884 N N . SER A 1 239 ? -3.734 16.747 -11.447 1.00 67.56 239 SER A N 1
ATOM 1885 C CA . SER A 1 239 ? -2.767 17.854 -11.262 1.00 67.56 239 SER A CA 1
ATOM 1886 C C . SER A 1 239 ? -1.727 17.554 -10.175 1.00 67.56 239 SER A C 1
ATOM 1888 O O . SER A 1 239 ? -2.006 16.780 -9.261 1.00 67.56 239 SER A O 1
ATOM 1890 N N . SER A 1 240 ? -0.605 18.286 -10.178 1.00 73.00 240 SER A N 1
ATOM 1891 C CA . SER A 1 240 ? 0.367 18.347 -9.065 1.00 73.00 240 SER A CA 1
ATOM 1892 C C . SER A 1 240 ? -0.281 18.654 -7.706 1.00 73.00 240 SER A C 1
ATOM 1894 O O . SER A 1 240 ? 0.150 18.141 -6.678 1.00 73.00 240 SER A O 1
ATOM 1896 N N . ILE A 1 241 ? -1.383 19.413 -7.703 1.00 73.88 241 ILE A N 1
ATOM 1897 C CA . ILE A 1 241 ? -2.186 19.721 -6.510 1.00 73.88 241 ILE A CA 1
ATOM 1898 C C . ILE A 1 241 ? -2.700 18.449 -5.820 1.00 73.88 241 ILE A C 1
ATOM 1900 O O . ILE A 1 241 ? -2.711 18.395 -4.594 1.00 73.88 241 ILE A O 1
ATOM 1904 N N . MET A 1 242 ? -3.096 17.412 -6.569 1.00 79.31 242 MET A N 1
ATOM 1905 C CA . MET A 1 242 ? -3.569 16.169 -5.950 1.00 79.31 242 MET A CA 1
ATOM 1906 C C . MET A 1 242 ? -2.440 15.368 -5.302 1.00 79.31 242 MET A C 1
ATOM 1908 O O . MET A 1 242 ? -2.684 14.710 -4.297 1.00 79.31 242 MET A O 1
ATOM 1912 N N . ILE A 1 243 ? -1.211 15.469 -5.812 1.00 82.25 243 ILE A N 1
ATOM 1913 C CA . ILE A 1 243 ? -0.037 14.845 -5.186 1.00 82.25 243 ILE A CA 1
ATOM 1914 C C . ILE A 1 243 ? 0.283 15.549 -3.860 1.00 82.25 243 ILE A C 1
ATOM 1916 O O . ILE A 1 243 ? 0.491 14.885 -2.846 1.00 82.25 243 ILE A O 1
ATOM 1920 N N . SER A 1 244 ? 0.247 16.887 -3.832 1.00 86.38 244 SER A N 1
ATOM 1921 C CA . SER A 1 244 ? 0.412 17.657 -2.589 1.00 86.38 244 SER A CA 1
ATOM 1922 C C . SER A 1 244 ? -0.711 17.387 -1.588 1.00 86.38 244 SER A C 1
ATOM 1924 O O . SER A 1 244 ? -0.448 17.228 -0.400 1.00 86.38 244 SER A O 1
ATOM 1926 N N . TYR A 1 245 ? -1.955 17.286 -2.061 1.00 90.44 245 TYR A N 1
ATOM 1927 C CA . TYR A 1 245 ? -3.098 16.935 -1.222 1.00 90.44 245 TYR A CA 1
ATOM 1928 C C . TYR A 1 245 ? -2.947 15.534 -0.623 1.00 90.44 245 TYR A C 1
ATOM 1930 O O . TYR A 1 245 ? -3.110 15.367 0.581 1.00 90.44 245 TYR A O 1
ATOM 1938 N N . LEU A 1 246 ? -2.552 14.545 -1.431 1.00 91.38 246 LEU A N 1
ATOM 1939 C CA . LEU A 1 246 ? -2.261 13.193 -0.959 1.00 91.38 246 LEU A CA 1
ATOM 1940 C C . LEU A 1 246 ? -1.165 13.191 0.117 1.00 91.38 246 LEU A C 1
ATOM 1942 O O . LEU A 1 246 ? -1.322 12.514 1.129 1.00 91.38 246 LEU A O 1
ATOM 1946 N N . ALA A 1 247 ? -0.092 13.970 -0.069 1.00 91.94 247 ALA A N 1
ATOM 1947 C CA . ALA A 1 247 ? 0.972 14.104 0.927 1.00 91.94 247 ALA A CA 1
ATOM 1948 C C . ALA A 1 247 ? 0.434 14.611 2.274 1.00 91.94 247 ALA A C 1
ATOM 1950 O O . ALA A 1 247 ? 0.746 14.027 3.308 1.00 91.94 247 ALA A O 1
ATOM 1951 N N . MET A 1 248 ? -0.411 15.648 2.248 1.00 93.75 248 MET A N 1
ATOM 1952 C CA . MET A 1 248 ? -1.033 16.200 3.455 1.00 93.75 248 MET A CA 1
ATOM 1953 C C . MET A 1 248 ? -1.936 15.180 4.151 1.00 93.75 248 MET A C 1
ATOM 1955 O O . MET A 1 248 ? -1.807 14.979 5.352 1.00 93.75 248 MET A O 1
ATOM 1959 N N . LEU A 1 249 ? -2.805 14.488 3.402 1.00 95.88 249 LEU A N 1
ATOM 1960 C CA . LEU A 1 249 ? -3.690 13.474 3.985 1.00 95.88 249 LEU A CA 1
ATOM 1961 C C . LEU A 1 249 ? -2.897 12.352 4.663 1.00 95.88 249 LEU A C 1
ATOM 1963 O O . LEU A 1 249 ? -3.268 11.903 5.744 1.00 95.88 249 LEU A O 1
ATOM 1967 N N . ILE A 1 250 ? -1.813 11.893 4.032 1.00 95.62 250 ILE A N 1
ATOM 1968 C CA . ILE A 1 250 ? -0.954 10.836 4.575 1.00 95.62 250 ILE A CA 1
ATOM 1969 C C . ILE A 1 250 ? -0.253 11.307 5.852 1.00 95.62 250 ILE A C 1
ATOM 1971 O O . ILE A 1 250 ? -0.227 10.554 6.827 1.00 95.62 250 ILE A O 1
ATOM 1975 N N . GLU A 1 251 ? 0.285 12.528 5.856 1.00 95.62 251 GLU A N 1
ATOM 1976 C CA . GLU A 1 251 ? 0.942 13.130 7.020 1.00 95.62 251 GLU A CA 1
ATOM 1977 C C . GLU A 1 251 ? -0.026 13.270 8.204 1.00 95.62 251 GLU A C 1
ATOM 1979 O O . GLU A 1 251 ? 0.281 12.789 9.300 1.00 95.62 251 GLU A O 1
ATOM 1984 N N . ASP A 1 252 ? -1.219 13.828 7.970 1.00 96.50 252 ASP A N 1
ATOM 1985 C CA . ASP A 1 252 ? -2.275 13.969 8.981 1.00 96.50 252 ASP A CA 1
ATOM 1986 C C . ASP A 1 252 ? -2.684 12.600 9.542 1.00 96.50 252 ASP A C 1
ATOM 1988 O O . ASP A 1 252 ? -2.716 12.391 10.757 1.00 96.50 252 ASP A O 1
ATOM 1992 N N . HIS A 1 253 ? -2.914 11.631 8.652 1.00 97.19 253 HIS A N 1
ATOM 1993 C CA . HIS A 1 253 ? -3.285 10.269 9.017 1.00 97.19 253 HIS A CA 1
ATOM 1994 C C . HIS A 1 253 ? -2.238 9.597 9.906 1.00 97.19 253 HIS A C 1
ATOM 1996 O O . HIS A 1 253 ? -2.561 9.032 10.945 1.00 97.19 253 HIS A O 1
ATOM 2002 N N . HIS A 1 254 ? -0.966 9.626 9.508 1.00 96.38 254 HIS A N 1
ATOM 2003 C CA . HIS A 1 254 ? 0.086 8.922 10.248 1.00 96.38 254 HIS A CA 1
ATOM 2004 C C . HIS A 1 254 ? 0.351 9.587 11.601 1.00 96.38 254 HIS A C 1
ATOM 2006 O O . HIS A 1 254 ? 0.590 8.897 12.596 1.00 96.38 254 HIS A O 1
ATOM 2012 N N . THR A 1 255 ? 0.245 10.916 11.645 1.00 95.50 255 THR A N 1
ATOM 2013 C CA . THR A 1 255 ? 0.378 11.705 12.869 1.00 95.50 255 THR A CA 1
ATOM 2014 C C . THR A 1 255 ? -0.683 11.327 13.898 1.00 95.50 255 THR A C 1
ATOM 2016 O O . THR A 1 255 ? -0.347 11.090 15.061 1.00 95.50 255 THR A O 1
ATOM 2019 N N . GLU A 1 256 ? -1.953 11.245 13.498 1.00 96.31 256 GLU A N 1
ATOM 2020 C CA . GLU A 1 256 ? -3.034 10.848 14.406 1.00 96.31 256 GLU A CA 1
ATOM 2021 C C . GLU A 1 256 ? -2.990 9.352 14.728 1.00 96.31 256 GLU A C 1
ATOM 2023 O O . GLU A 1 256 ? -3.142 8.970 15.888 1.00 96.31 256 GLU A O 1
ATOM 2028 N N . PHE A 1 257 ? -2.664 8.501 13.755 1.00 96.44 257 PHE A N 1
ATOM 2029 C CA . PHE A 1 257 ? -2.541 7.058 13.950 1.00 96.44 257 PHE A CA 1
ATOM 2030 C C . PHE A 1 257 ? -1.594 6.689 15.108 1.00 96.44 257 PHE A C 1
ATOM 2032 O O . PHE A 1 257 ? -1.968 5.922 16.000 1.00 96.44 257 PHE A O 1
ATOM 2039 N N . ILE A 1 258 ? -0.387 7.267 15.162 1.00 94.38 258 ILE A N 1
ATOM 2040 C CA . ILE A 1 258 ? 0.559 6.984 16.258 1.00 94.38 258 ILE A CA 1
ATOM 2041 C C . ILE A 1 258 ? 0.009 7.450 17.607 1.00 94.38 258 ILE A C 1
ATOM 2043 O O . ILE A 1 258 ? 0.158 6.741 18.605 1.00 94.38 258 ILE A O 1
ATOM 2047 N N . LYS A 1 259 ? -0.635 8.622 17.652 1.00 94.44 259 LYS A N 1
ATOM 2048 C CA . LYS A 1 259 ? -1.220 9.167 18.888 1.00 94.44 259 LYS A CA 1
ATOM 2049 C C . LYS A 1 259 ? -2.365 8.300 19.408 1.00 94.44 259 LYS A C 1
ATOM 2051 O O . LYS A 1 259 ? -2.505 8.154 20.618 1.00 94.44 259 LYS A O 1
ATOM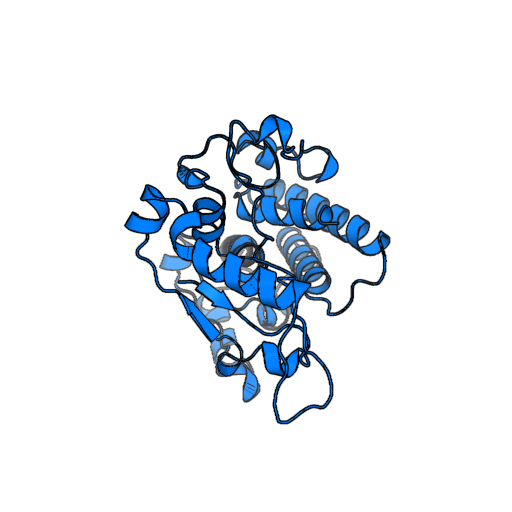 2056 N N . LEU A 1 260 ? -3.177 7.748 18.508 1.00 96.06 260 LEU A N 1
ATOM 2057 C CA . LEU A 1 260 ? -4.392 7.003 18.841 1.00 96.06 260 LEU A CA 1
ATOM 2058 C C . LEU A 1 260 ? -4.122 5.551 19.232 1.00 96.06 260 LEU A C 1
ATOM 2060 O O . LEU A 1 260 ? -4.778 5.029 20.137 1.00 96.06 260 LEU A O 1
ATOM 2064 N N . TYR A 1 261 ? -3.180 4.897 18.552 1.00 92.94 261 TYR A N 1
ATOM 2065 C CA . TYR A 1 261 ? -2.921 3.465 18.721 1.00 92.94 261 TYR A CA 1
ATOM 2066 C C . TYR A 1 261 ? -1.635 3.160 19.499 1.00 92.94 261 TYR A C 1
ATOM 2068 O O . TYR A 1 261 ? -1.414 2.008 19.866 1.00 92.94 261 TYR A O 1
ATOM 2076 N N . PHE A 1 262 ? -0.782 4.161 19.758 1.00 89.00 262 PHE A N 1
ATOM 2077 C CA . PHE A 1 262 ? 0.508 4.004 20.450 1.00 89.00 262 PHE A CA 1
ATOM 2078 C C . PHE A 1 262 ? 1.387 2.894 19.848 1.00 89.00 262 PHE A C 1
ATOM 2080 O O . PHE A 1 262 ? 2.134 2.210 20.552 1.00 89.00 262 PHE A O 1
ATOM 2087 N N . CYS A 1 263 ? 1.282 2.698 18.533 1.00 85.75 263 CYS A N 1
ATOM 2088 C CA . CYS A 1 263 ? 1.966 1.642 17.802 1.00 85.75 263 CYS A CA 1
ATOM 2089 C C . CYS A 1 263 ? 2.959 2.225 16.793 1.00 85.75 263 CYS A C 1
ATOM 2091 O O . CYS A 1 263 ? 2.853 3.376 16.369 1.00 85.75 263 CYS A O 1
ATOM 2093 N N . ALA A 1 264 ? 3.966 1.424 16.448 1.00 85.62 264 ALA A N 1
ATOM 2094 C CA . ALA A 1 264 ? 5.028 1.855 15.555 1.00 85.62 264 ALA A CA 1
ATOM 2095 C C . ALA A 1 264 ? 4.601 1.768 14.085 1.00 85.62 264 ALA A C 1
ATOM 2097 O O . ALA A 1 264 ? 4.011 0.780 13.642 1.00 85.62 264 ALA A O 1
ATOM 2098 N N . ILE A 1 265 ? 5.010 2.766 13.310 1.00 88.19 265 ILE A N 1
ATOM 2099 C CA . ILE A 1 265 ? 4.884 2.795 11.856 1.00 88.19 265 ILE A CA 1
ATOM 2100 C C . ILE A 1 265 ? 5.761 1.700 11.255 1.00 88.19 265 ILE A C 1
ATOM 2102 O O . ILE A 1 265 ? 6.973 1.622 11.486 1.00 88.19 265 ILE A O 1
ATOM 2106 N N . THR A 1 266 ? 5.132 0.831 10.466 1.00 89.25 266 THR A N 1
ATOM 2107 C CA . THR A 1 266 ? 5.842 -0.204 9.710 1.00 89.25 266 THR A CA 1
ATOM 2108 C C . THR A 1 266 ? 6.406 0.378 8.408 1.00 89.25 266 THR A C 1
ATOM 2110 O O . THR A 1 266 ? 5.925 1.409 7.933 1.00 89.25 266 THR A O 1
ATOM 2113 N N . PRO A 1 267 ? 7.374 -0.288 7.749 1.00 88.81 267 PRO A N 1
ATOM 2114 C CA . PRO A 1 267 ? 7.863 0.165 6.446 1.00 88.81 267 PRO A CA 1
ATOM 2115 C C . PRO A 1 267 ? 6.757 0.364 5.395 1.00 88.81 267 PRO A C 1
ATOM 2117 O O . PRO A 1 267 ? 6.903 1.222 4.535 1.00 88.81 267 PRO A O 1
ATOM 2120 N N . LYS A 1 268 ? 5.636 -0.371 5.493 1.00 89.94 268 LYS A N 1
ATOM 2121 C CA . LYS A 1 268 ? 4.494 -0.234 4.576 1.00 89.94 268 LYS A CA 1
ATOM 2122 C C . LYS A 1 268 ? 3.798 1.128 4.683 1.00 89.94 268 LYS A C 1
ATOM 2124 O O . LYS A 1 268 ? 3.488 1.731 3.664 1.00 89.94 268 LYS A O 1
ATOM 2129 N N . PHE A 1 269 ? 3.626 1.644 5.902 1.00 92.38 269 PHE A N 1
ATOM 2130 C CA . PHE A 1 269 ? 3.136 3.011 6.123 1.00 92.38 269 PHE A CA 1
ATOM 2131 C C . PHE A 1 269 ? 4.099 4.029 5.503 1.00 92.38 269 PHE A C 1
ATOM 2133 O O . PHE A 1 269 ? 3.692 4.915 4.760 1.00 92.38 269 PHE A O 1
ATOM 2140 N N . HIS A 1 270 ? 5.408 3.844 5.693 1.00 91.88 270 HIS A N 1
ATOM 2141 C CA . HIS A 1 270 ? 6.383 4.729 5.062 1.00 91.88 270 HIS A CA 1
ATOM 2142 C C . HIS A 1 270 ? 6.348 4.672 3.523 1.00 91.88 270 HIS A C 1
ATOM 2144 O O . HIS A 1 270 ? 6.561 5.693 2.873 1.00 91.88 270 HIS A O 1
ATOM 2150 N N . TYR A 1 271 ? 6.040 3.527 2.908 1.00 89.62 271 TYR A N 1
ATOM 2151 C CA . TYR A 1 271 ? 5.867 3.476 1.455 1.00 89.62 271 TYR A CA 1
ATOM 2152 C C . TYR A 1 271 ? 4.706 4.349 0.966 1.00 89.62 271 TYR A C 1
ATOM 2154 O O . TYR A 1 271 ? 4.850 4.962 -0.093 1.00 89.62 271 TYR A O 1
ATOM 2162 N N . MET A 1 272 ? 3.640 4.534 1.757 1.00 91.25 272 MET A N 1
ATOM 2163 C CA . MET A 1 272 ? 2.598 5.523 1.444 1.00 91.25 272 MET A CA 1
ATOM 2164 C C . MET A 1 272 ? 3.164 6.939 1.380 1.00 91.25 272 MET A C 1
ATOM 2166 O O . MET A 1 272 ? 2.920 7.644 0.407 1.00 91.25 272 MET A O 1
ATOM 2170 N N . VAL A 1 273 ? 3.995 7.325 2.351 1.00 91.06 273 VAL A N 1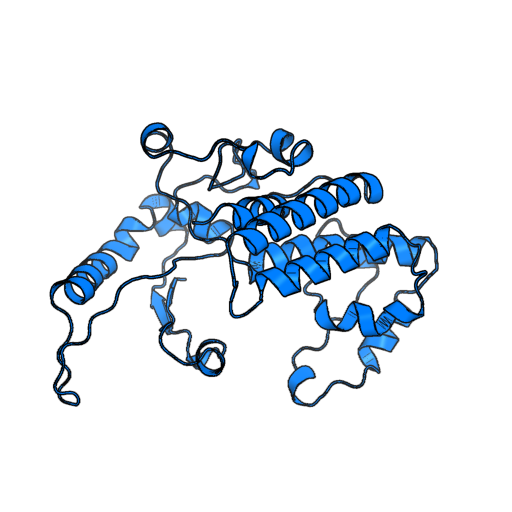
ATOM 2171 C CA . VAL A 1 273 ? 4.686 8.627 2.349 1.00 91.06 273 VAL A CA 1
ATOM 2172 C C . VAL A 1 273 ? 5.519 8.813 1.075 1.00 91.06 273 VAL A C 1
ATOM 2174 O O . VAL A 1 273 ? 5.603 9.912 0.532 1.00 91.06 273 VAL A O 1
ATOM 2177 N N . THR A 1 274 ? 6.115 7.742 0.543 1.00 85.69 274 THR A N 1
ATOM 2178 C CA . THR A 1 274 ? 6.897 7.832 -0.701 1.00 85.69 274 THR A CA 1
ATOM 2179 C C . THR A 1 274 ? 6.057 7.948 -1.975 1.00 85.69 274 THR A C 1
ATOM 2181 O O . THR A 1 274 ? 6.575 8.450 -2.972 1.00 85.69 274 THR A O 1
ATOM 2184 N N . LEU A 1 275 ? 4.774 7.553 -1.959 1.00 83.44 275 LEU A N 1
ATOM 2185 C CA . LEU A 1 275 ? 3.881 7.674 -3.124 1.00 83.44 275 LEU A CA 1
ATOM 2186 C C . LEU A 1 275 ? 3.711 9.129 -3.563 1.00 83.44 275 LEU A C 1
ATOM 2188 O O . LEU A 1 275 ? 3.603 9.403 -4.753 1.00 83.44 275 LEU A O 1
ATOM 2192 N N . SER A 1 276 ? 3.751 10.076 -2.623 1.00 76.69 276 SER A N 1
ATOM 2193 C CA . SER A 1 276 ? 3.594 11.500 -2.923 1.00 76.69 276 SER A CA 1
ATOM 2194 C C . SER A 1 276 ? 4.859 12.171 -3.485 1.00 76.69 276 SER A C 1
ATOM 2196 O O . SER A 1 276 ? 4.928 13.397 -3.510 1.00 76.69 276 SER A O 1
ATOM 2198 N N . ARG A 1 277 ? 5.892 11.400 -3.860 1.00 73.88 277 ARG A N 1
ATOM 2199 C CA . ARG A 1 277 ? 7.163 11.899 -4.432 1.00 73.88 277 ARG A CA 1
ATOM 2200 C C . ARG A 1 277 ? 7.552 11.237 -5.754 1.00 73.88 277 ARG A C 1
ATOM 2202 O O . ARG A 1 277 ? 8.678 11.429 -6.208 1.00 73.88 277 ARG A O 1
ATOM 2209 N N . MET A 1 278 ? 6.682 10.409 -6.325 1.00 60.94 278 MET A N 1
ATOM 2210 C CA . MET A 1 278 ? 6.977 9.709 -7.575 1.00 60.94 278 MET A CA 1
ATOM 2211 C C . MET A 1 278 ? 6.549 10.574 -8.754 1.00 60.94 278 MET A C 1
ATOM 2213 O O . MET A 1 278 ? 5.384 10.546 -9.142 1.00 60.94 278 MET A O 1
ATOM 2217 N N . ASP A 1 279 ? 7.506 11.350 -9.260 1.00 44.97 279 ASP A N 1
ATOM 2218 C CA . ASP A 1 279 ? 7.448 12.018 -10.565 1.00 44.97 279 ASP A CA 1
ATOM 2219 C C . ASP A 1 279 ? 7.946 11.084 -11.681 1.00 44.97 279 ASP A C 1
ATOM 2221 O O . ASP A 1 279 ? 8.960 10.371 -11.458 1.00 44.97 279 ASP A O 1
#

Solvent-accessible surface area (backbone atoms only — not comparable to full-atom values): 16542 Å² total; per-residue (Å²): 113,43,70,48,64,71,78,96,49,64,64,89,56,52,77,37,73,89,37,54,42,84,68,49,81,70,58,67,72,54,34,74,72,56,36,41,56,72,78,42,43,69,54,54,54,52,43,52,44,26,55,74,73,33,45,78,48,98,89,48,99,58,74,46,65,51,79,87,88,78,59,65,40,52,77,64,56,26,27,43,59,18,61,43,63,58,61,90,80,31,70,51,48,47,70,61,30,70,40,32,65,68,52,50,62,75,52,50,58,53,82,81,53,57,64,68,43,72,85,73,22,82,83,58,51,59,81,46,50,49,82,35,61,60,57,28,40,56,57,26,42,51,22,40,50,52,49,54,47,50,51,49,37,41,71,72,61,63,47,47,63,67,60,51,38,51,46,68,70,68,53,89,64,52,87,84,41,58,86,60,60,57,65,78,73,48,74,67,56,68,72,43,93,64,53,80,56,77,56,54,62,88,52,48,62,75,74,48,45,90,67,51,62,89,83,37,65,69,57,49,43,51,52,48,50,50,51,50,50,56,60,73,68,43,94,70,83,93,48,74,66,55,39,55,49,50,40,49,54,50,27,55,39,55,56,49,48,36,74,76,65,75,53,83,61,50,69,39,50,50,50,57,36,50,62,52,68,73,128

pLDDT: mean 84.44, std 10.38, range [44.97, 97.5]

Nearest PDB structures (foldseek):
  6z3n-assembly2_DDD  TM=3.291E-01  e=7.659E+00  Pseudomonas aeruginosa PAO1
  7p1y-assembly2_CCC-2  TM=2.457E-01  e=6.557E+00  Treponema denticola ATCC 35405

Organism: Amphimedon queenslandica (NCBI:txid400682)

Secondary structure (DSSP, 8-state):
-EEE--TTS-HHHHTSGGG-EEEE---HHHHHHHHHHHHHHHHHHHHHHHHHT-EE-TT-SSEE-------B--HHHHHHHTTPPPTTT-SB--SSB--BHHHHHH---GGGSPBPPGGGTTTT-SPPPBP-HIIIIIIIIHHHHHHHHHHHHHHTTSS-HHHHHHHHHHS---TTTGGGPPPPPPHHHHHSS-------GGGHHHHHGGGS-TT-HHHHHHHHHHHHHHHHT-S----HHHHHHHHHHHHHHHHHHHHHH--PPPHHHHHHHHHTT--

Mean predicted aligned error: 7.71 Å